Protein AF-A0A7J6T3D7-F1 (afdb_monomer_lite)

Foldseek 3Di:
DPPPPPDDDPVNVVVLVVVLVVVLVVLLVVLLDPDDDDDDDDDPPLFAADAAEEEDPVDPVLVVSRVSNVVVCVVPVVSSVVSRPPDPDDNPPDDYHYHYRYDCVVPVVVVVDQDQAQQSNCCVPQNADPQKGFAQPPDPPPDDDSRTDIDGQDLVPDVLCVVGRGPGNVVNVVSVVVVVVVVCVVVVDPQDDDDPVSVVVVVVD

Sequence (205 aa):
LHREQAMWTAFEESVFQRQVDGLFAASISLGSVKRGPGPVTATNSSGLTLPVIRYSSASPLARKVALALQKRLEQDESLFESVAGSAETPVNSGGGMLILVADRRDDPVTPLLTQWTYQAMVHELLGLENNRVMHPLAVAGEGGSSEGVEVVLSTTSDKFFRDNYLSNFGDLGMHIKEYLELYQQQTKHQAKVDNVEDMQRFLDQ

Secondary structure (DSSP, 8-state):
--SSSS---HHHHHHHHHHHHHHHHHHHHHHH----S--S-S----S-PPPEEEE-TT-HHHHHHHHHHHHHHHHTHHHHHHHH-S----TTSS---EEEE--GGG--SGGGSPP-BHHHHHHHHT--BTTEEEETT---STTS---PEEEE--TTT-HHHHHHTTSBHHHHHHHHHHHHHHHHHHHT------SHHHHHHHH--

Organism: Perkinsus olseni (NCBI:txid32597)

Radius of gyration: 24.64 Å; chains: 1; bounding box: 56×49×72 Å

pLDDT: mean 76.78, std 18.76, range [38.66, 96.75]

Structure (mmCIF, N/CA/C/O backbone):
data_AF-A0A7J6T3D7-F1
#
_entry.id   AF-A0A7J6T3D7-F1
#
loop_
_atom_site.group_PDB
_atom_site.id
_atom_site.type_symbol
_atom_site.label_atom_id
_atom_site.label_alt_id
_atom_site.label_comp_id
_atom_site.label_asym_id
_atom_site.label_entity_id
_atom_site.label_seq_id
_atom_site.pdbx_PDB_ins_code
_atom_site.Cartn_x
_atom_site.Cartn_y
_atom_site.Cartn_z
_atom_site.occupancy
_atom_site.B_iso_or_equiv
_atom_site.auth_seq_id
_atom_site.auth_comp_id
_atom_site.auth_asym_id
_atom_site.auth_atom_id
_atom_site.pdbx_PDB_model_num
ATOM 1 N N . LEU A 1 1 ? 3.512 5.864 -33.551 1.00 42.62 1 LEU A N 1
ATOM 2 C CA . LEU A 1 1 ? 4.184 5.362 -32.328 1.00 42.62 1 LEU A CA 1
ATOM 3 C C . LEU A 1 1 ? 5.361 6.231 -31.841 1.00 42.62 1 LEU A C 1
ATOM 5 O O . LEU A 1 1 ? 5.728 6.086 -30.689 1.00 42.62 1 LEU A O 1
ATOM 9 N N . HIS A 1 2 ? 5.895 7.183 -32.629 1.00 38.66 2 HIS A N 1
ATOM 10 C CA . HIS A 1 2 ? 6.951 8.126 -32.186 1.00 38.66 2 HIS A CA 1
ATOM 11 C C . HIS A 1 2 ? 6.463 9.490 -31.648 1.00 38.66 2 HIS A C 1
ATOM 13 O O . HIS A 1 2 ? 7.283 10.334 -31.309 1.00 38.66 2 HIS A O 1
ATOM 19 N N . ARG A 1 3 ? 5.148 9.743 -31.569 1.00 40.16 3 ARG A N 1
ATOM 20 C CA . ARG A 1 3 ? 4.609 11.074 -31.214 1.00 40.16 3 ARG A CA 1
ATOM 21 C C . ARG A 1 3 ? 4.243 11.278 -29.739 1.00 40.16 3 ARG A C 1
ATOM 23 O O . ARG A 1 3 ? 4.027 12.415 -29.352 1.00 40.16 3 ARG A O 1
ATOM 30 N N . GLU A 1 4 ? 4.216 10.230 -28.916 1.00 48.56 4 GLU A N 1
ATOM 31 C CA . GLU A 1 4 ? 3.856 10.347 -27.487 1.00 48.56 4 GLU A CA 1
ATOM 32 C C . GLU A 1 4 ? 5.061 10.511 -26.546 1.00 48.56 4 GLU A C 1
ATOM 34 O O . GLU A 1 4 ? 4.888 10.739 -25.356 1.00 48.56 4 GLU A O 1
ATOM 39 N N . GLN A 1 5 ? 6.296 10.427 -27.053 1.00 50.66 5 GLN A N 1
ATOM 40 C CA . GLN A 1 5 ? 7.509 10.529 -26.225 1.00 50.66 5 GLN A CA 1
ATOM 41 C C . GLN A 1 5 ? 7.937 11.971 -25.891 1.00 50.66 5 GLN A C 1
ATOM 43 O O . GLN A 1 5 ? 8.954 12.142 -25.229 1.00 50.66 5 GLN A O 1
ATOM 48 N N . ALA A 1 6 ? 7.196 13.000 -26.317 1.00 61.41 6 ALA A N 1
ATOM 49 C CA . ALA A 1 6 ? 7.720 14.368 -26.388 1.00 61.41 6 ALA A CA 1
ATOM 50 C C . ALA A 1 6 ? 6.882 15.457 -25.693 1.00 61.41 6 ALA A C 1
ATOM 52 O O . ALA A 1 6 ? 6.848 16.574 -26.194 1.00 61.41 6 ALA A O 1
ATOM 53 N N . MET A 1 7 ? 6.222 15.189 -24.561 1.00 65.38 7 MET A N 1
ATOM 54 C CA . MET A 1 7 ? 5.632 16.269 -23.744 1.00 65.38 7 MET A CA 1
ATOM 55 C C . MET A 1 7 ? 5.709 15.978 -22.243 1.00 65.38 7 MET A C 1
ATOM 57 O O . MET A 1 7 ? 4.709 16.069 -21.544 1.00 65.38 7 MET A O 1
ATOM 61 N N . TRP A 1 8 ? 6.881 15.591 -21.738 1.00 80.50 8 TRP A N 1
ATOM 62 C CA . TRP A 1 8 ? 7.151 15.775 -20.311 1.00 80.50 8 TRP A CA 1
ATOM 63 C C . TRP A 1 8 ? 7.882 17.096 -20.145 1.00 80.50 8 TRP A C 1
ATOM 65 O O . TRP A 1 8 ? 8.840 17.390 -20.859 1.00 80.50 8 TRP A O 1
ATOM 75 N N . THR A 1 9 ? 7.397 17.913 -19.226 1.00 90.19 9 THR A N 1
ATOM 76 C CA . THR A 1 9 ? 8.109 19.096 -18.760 1.00 90.19 9 THR A CA 1
ATOM 77 C C . THR A 1 9 ? 9.400 18.671 -18.057 1.00 90.19 9 THR A C 1
ATOM 79 O O . THR A 1 9 ? 9.498 17.571 -17.510 1.00 90.19 9 THR A O 1
ATOM 82 N N . ALA A 1 10 ? 10.393 19.564 -18.006 1.00 89.19 10 ALA A N 1
ATOM 83 C CA . ALA A 1 10 ? 11.631 19.306 -17.263 1.00 89.19 10 ALA A CA 1
ATOM 84 C C . ALA A 1 10 ? 11.361 18.972 -15.780 1.00 89.19 10 ALA A C 1
ATOM 86 O O . ALA A 1 10 ? 12.083 18.188 -15.165 1.00 89.19 10 ALA A O 1
ATOM 87 N N . PHE A 1 11 ? 10.291 19.539 -15.212 1.00 91.00 11 PHE A N 1
ATOM 88 C CA . PHE A 1 11 ? 9.843 19.216 -13.864 1.00 91.00 11 PHE A CA 1
ATOM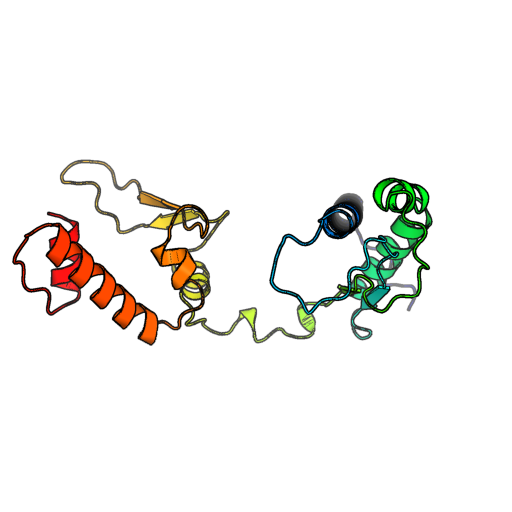 89 C C . PHE A 1 11 ? 9.387 17.756 -13.752 1.00 91.00 11 PHE A C 1
ATOM 91 O O . PHE A 1 11 ? 9.890 17.035 -12.893 1.00 91.00 11 PHE A O 1
ATOM 98 N N . GLU A 1 12 ? 8.499 17.295 -14.633 1.00 89.25 12 GLU A N 1
ATOM 99 C CA . GLU A 1 12 ? 8.013 15.907 -14.634 1.00 89.25 12 GLU A CA 1
ATOM 100 C C . GLU A 1 12 ? 9.144 14.901 -14.849 1.00 89.25 12 GLU A C 1
ATOM 102 O O . GLU A 1 12 ? 9.190 13.869 -14.182 1.00 89.25 12 GLU A O 1
ATOM 107 N N . GLU A 1 13 ? 10.101 15.220 -15.721 1.00 89.62 13 GLU A N 1
ATOM 108 C CA . GLU A 1 13 ? 11.284 14.387 -15.927 1.00 89.62 13 GLU A CA 1
ATOM 109 C C . GLU A 1 13 ? 12.160 14.317 -14.667 1.00 89.62 13 GLU A C 1
ATOM 111 O O . GLU A 1 13 ? 12.605 13.235 -14.283 1.00 89.62 13 GLU A O 1
ATOM 116 N N . SER A 1 14 ? 12.332 15.437 -13.955 1.00 91.81 14 SER A N 1
ATOM 117 C CA . SER A 1 14 ? 13.064 15.456 -12.683 1.00 91.81 14 SER A CA 1
ATOM 118 C C . SER A 1 14 ? 12.370 14.638 -11.587 1.00 91.81 14 SER A C 1
ATOM 120 O O . SER A 1 14 ? 13.033 13.934 -10.823 1.00 91.81 14 SER A O 1
ATOM 122 N N . VAL A 1 15 ? 11.035 14.691 -11.517 1.00 91.94 15 VAL A N 1
ATOM 123 C CA . VAL A 1 15 ? 10.241 13.905 -10.564 1.00 91.94 15 VAL A CA 1
ATOM 124 C C . VAL A 1 15 ? 10.349 12.423 -10.898 1.00 91.94 15 VAL A C 1
ATOM 126 O O . VAL A 1 15 ? 10.598 11.616 -10.006 1.00 91.94 15 VAL A O 1
ATOM 129 N N . PHE A 1 16 ? 10.235 12.067 -12.177 1.00 92.81 16 PHE A N 1
ATOM 130 C CA . PHE A 1 16 ? 10.407 10.696 -12.638 1.00 92.81 16 PHE A CA 1
ATOM 131 C C . PHE A 1 16 ? 11.794 10.146 -12.291 1.00 92.81 16 PHE A C 1
ATOM 133 O O . PHE A 1 16 ? 11.901 9.041 -11.763 1.00 92.81 16 PHE A O 1
ATOM 140 N N . GLN A 1 17 ? 12.858 10.918 -12.523 1.00 91.88 17 GLN A N 1
ATOM 141 C CA . GLN A 1 17 ? 14.212 10.474 -12.195 1.00 91.88 17 GLN A CA 1
ATOM 142 C C . GLN A 1 17 ? 14.379 10.243 -10.687 1.00 91.88 17 GLN A C 1
ATOM 144 O O . GLN A 1 17 ? 14.887 9.201 -10.281 1.00 91.88 17 GLN A O 1
ATOM 149 N N . ARG A 1 18 ? 13.852 11.148 -9.849 1.00 93.94 18 ARG A N 1
ATOM 150 C CA . ARG A 1 18 ? 13.837 10.969 -8.386 1.00 93.94 18 ARG A CA 1
ATOM 151 C C . ARG A 1 18 ? 13.067 9.724 -7.953 1.00 93.94 18 ARG A C 1
ATOM 153 O O . ARG A 1 18 ? 13.480 9.059 -7.008 1.00 93.94 18 ARG A O 1
ATOM 160 N N . GLN A 1 19 ? 11.965 9.395 -8.629 1.00 93.44 19 GLN A N 1
ATOM 161 C CA . GLN A 1 19 ? 11.226 8.157 -8.371 1.00 93.44 19 GLN A CA 1
ATOM 162 C C . GLN A 1 19 ? 12.073 6.926 -8.705 1.00 93.44 19 GLN A C 1
ATOM 164 O O . GLN A 1 19 ? 12.129 5.999 -7.901 1.00 93.44 19 GLN A O 1
ATOM 169 N N . VAL A 1 20 ? 12.768 6.921 -9.848 1.00 93.81 20 VAL A N 1
ATOM 170 C CA . VAL A 1 20 ? 13.667 5.821 -10.238 1.00 93.81 20 VAL A CA 1
ATOM 171 C C . VAL A 1 20 ? 14.816 5.664 -9.239 1.00 93.81 20 VAL A C 1
ATOM 173 O O . VAL A 1 20 ? 15.092 4.544 -8.812 1.00 93.81 20 VAL A O 1
ATOM 176 N N . ASP A 1 21 ? 15.438 6.762 -8.806 1.00 92.00 21 ASP A N 1
ATOM 177 C CA . ASP A 1 21 ? 16.515 6.727 -7.809 1.00 92.00 21 ASP A CA 1
ATOM 178 C C . ASP A 1 21 ? 16.010 6.260 -6.432 1.00 92.00 21 ASP A C 1
ATOM 180 O O . ASP A 1 21 ? 16.685 5.493 -5.745 1.00 92.00 21 ASP A O 1
ATOM 184 N N . GLY A 1 22 ? 14.793 6.654 -6.045 1.00 92.12 22 GLY A N 1
ATOM 185 C CA . GLY A 1 22 ? 14.135 6.160 -4.835 1.00 92.12 22 GLY A CA 1
ATOM 186 C C . GLY A 1 22 ? 13.850 4.656 -4.889 1.00 92.12 22 GLY A C 1
ATOM 187 O O . GLY A 1 22 ? 14.124 3.944 -3.923 1.00 92.12 22 GLY A O 1
ATOM 188 N N . LEU A 1 23 ? 13.361 4.151 -6.029 1.00 91.31 23 LEU A N 1
ATOM 189 C CA . LEU A 1 23 ? 13.153 2.715 -6.257 1.00 91.31 23 LEU A CA 1
ATOM 190 C C . LEU A 1 23 ? 14.475 1.939 -6.212 1.00 91.31 23 LEU A C 1
ATOM 192 O O . LEU A 1 23 ? 14.542 0.873 -5.600 1.00 91.31 23 LEU A O 1
ATOM 196 N N . PHE A 1 24 ? 15.533 2.490 -6.807 1.00 89.44 24 PHE A N 1
ATOM 197 C CA . PHE A 1 24 ? 16.880 1.930 -6.743 1.00 89.44 24 PHE A CA 1
ATOM 198 C C . PHE A 1 24 ? 17.383 1.843 -5.293 1.00 89.44 24 PHE A C 1
ATOM 200 O O . PHE A 1 24 ? 17.752 0.763 -4.831 1.00 89.44 24 PHE A O 1
ATOM 207 N N . ALA A 1 25 ? 17.308 2.933 -4.527 1.00 87.94 25 ALA A N 1
ATOM 208 C CA . ALA A 1 25 ? 17.725 2.944 -3.126 1.00 87.94 25 ALA A CA 1
ATOM 209 C C . ALA A 1 25 ? 16.923 1.950 -2.265 1.00 87.94 25 ALA A C 1
ATOM 211 O O . ALA A 1 25 ? 17.499 1.216 -1.458 1.00 87.94 25 ALA A O 1
ATOM 212 N N . ALA A 1 26 ? 15.605 1.873 -2.475 1.00 86.81 26 ALA A N 1
ATOM 213 C CA . ALA A 1 26 ? 14.745 0.907 -1.797 1.00 86.81 26 ALA A CA 1
ATOM 214 C C . ALA A 1 26 ? 15.134 -0.540 -2.134 1.00 86.81 26 ALA A C 1
ATOM 216 O O . ALA A 1 26 ? 15.171 -1.384 -1.241 1.00 86.81 26 ALA A O 1
ATOM 217 N N . SER A 1 27 ? 15.474 -0.823 -3.395 1.00 82.31 27 SER A N 1
ATOM 218 C CA . SER A 1 27 ? 15.901 -2.159 -3.818 1.00 82.31 27 SER A CA 1
ATOM 219 C C . SER A 1 27 ? 17.216 -2.593 -3.159 1.00 82.31 27 SER A C 1
ATOM 221 O O . SER A 1 27 ? 17.311 -3.725 -2.691 1.00 82.31 27 SER A O 1
ATOM 223 N N . ILE A 1 28 ? 18.184 -1.684 -3.001 1.00 79.81 28 ILE A N 1
ATOM 224 C CA . ILE A 1 28 ? 19.408 -1.961 -2.235 1.00 79.81 28 ILE A CA 1
ATOM 225 C C . ILE A 1 28 ? 19.061 -2.224 -0.769 1.00 79.81 28 ILE A C 1
ATOM 227 O O . ILE A 1 28 ? 19.462 -3.242 -0.215 1.00 79.81 28 ILE A O 1
ATOM 231 N N . SER A 1 29 ? 18.280 -1.337 -0.142 1.00 79.50 29 SER A N 1
ATOM 232 C CA . SER A 1 29 ? 17.941 -1.447 1.280 1.00 79.50 29 SER A CA 1
ATOM 233 C C . SER A 1 29 ? 17.202 -2.744 1.611 1.00 79.50 29 SER A C 1
ATOM 235 O O . SER A 1 29 ? 17.563 -3.399 2.585 1.00 79.50 29 SER A O 1
ATOM 237 N N . LEU A 1 30 ? 16.219 -3.137 0.793 1.00 75.12 30 LEU A N 1
ATOM 238 C CA . LEU A 1 30 ? 15.478 -4.392 0.944 1.00 75.12 30 LEU A CA 1
ATOM 239 C C . LEU A 1 30 ? 16.367 -5.614 0.715 1.00 75.12 30 LEU A C 1
ATOM 241 O O . LEU A 1 30 ? 16.234 -6.600 1.439 1.00 75.12 30 LEU A O 1
ATOM 245 N N . GLY A 1 31 ? 17.290 -5.536 -0.247 1.00 64.50 31 GLY A N 1
ATOM 246 C CA . GLY A 1 31 ? 18.304 -6.563 -0.455 1.00 64.50 31 GLY A CA 1
ATOM 247 C C . GLY A 1 31 ? 19.205 -6.749 0.771 1.00 64.50 31 GLY A C 1
ATOM 248 O O . GLY A 1 31 ? 19.506 -7.883 1.132 1.00 64.50 31 GLY A O 1
ATOM 249 N N . SER A 1 32 ? 19.569 -5.663 1.462 1.00 58.59 32 SER A N 1
ATOM 250 C CA . SER A 1 32 ? 20.411 -5.681 2.670 1.00 58.59 32 SER A CA 1
ATOM 251 C C . SER A 1 32 ? 19.736 -6.238 3.923 1.00 58.59 32 SER A C 1
ATOM 253 O O . SER A 1 32 ? 20.426 -6.509 4.913 1.00 58.59 32 SER A O 1
ATOM 255 N N . VAL A 1 33 ? 18.401 -6.352 3.956 1.00 53.75 33 VAL A N 1
ATOM 256 C CA . VAL A 1 33 ? 17.694 -6.796 5.165 1.00 53.75 33 VAL A CA 1
ATOM 257 C C . VAL A 1 33 ? 18.002 -8.271 5.411 1.00 53.75 33 VAL A C 1
ATOM 259 O O . VAL A 1 33 ? 17.410 -9.167 4.808 1.00 53.75 33 VAL A O 1
ATOM 262 N N . LYS A 1 34 ? 18.899 -8.537 6.370 1.00 50.22 34 LYS A N 1
ATOM 263 C CA . LYS A 1 34 ? 19.040 -9.858 6.990 1.00 50.22 34 LYS A CA 1
ATOM 264 C C . LYS A 1 34 ? 17.669 -10.261 7.529 1.00 50.22 34 LYS A C 1
ATOM 266 O O . LYS A 1 34 ? 17.194 -9.666 8.496 1.00 50.22 34 LYS A O 1
ATOM 271 N N . ARG A 1 35 ? 17.020 -11.247 6.898 1.00 51.16 35 ARG A N 1
ATOM 272 C CA . ARG A 1 35 ? 15.771 -11.826 7.414 1.00 51.16 35 ARG A CA 1
ATOM 273 C C . ARG A 1 35 ? 16.008 -12.226 8.874 1.00 51.16 35 ARG A C 1
ATOM 275 O O . ARG A 1 35 ? 16.934 -12.981 9.161 1.00 51.16 35 ARG A O 1
ATOM 282 N N . GLY A 1 36 ? 15.225 -11.644 9.785 1.00 42.09 36 GLY A N 1
ATOM 283 C CA . GLY A 1 36 ? 15.333 -11.879 11.226 1.00 42.09 36 GLY A CA 1
ATOM 284 C C . GLY A 1 36 ? 15.100 -13.349 11.609 1.00 42.09 36 GLY A C 1
ATOM 285 O O . GLY A 1 36 ? 14.691 -14.150 10.765 1.00 42.09 36 GLY A O 1
ATOM 286 N N . PRO A 1 37 ? 15.345 -13.723 12.877 1.00 40.62 37 PRO A N 1
ATOM 287 C CA . PRO A 1 37 ? 15.277 -15.104 13.344 1.00 40.62 37 PRO A CA 1
ATOM 288 C C . PRO A 1 37 ? 13.811 -15.552 13.480 1.00 40.62 37 PRO A C 1
ATOM 290 O O . PRO A 1 37 ? 13.244 -15.556 14.567 1.00 40.62 37 PRO A O 1
ATOM 293 N N . GLY A 1 38 ? 13.171 -15.882 12.359 1.00 46.19 38 GLY A N 1
ATOM 294 C CA . GLY A 1 38 ? 11.873 -16.557 12.302 1.00 46.19 38 GLY A CA 1
ATOM 295 C C . GLY A 1 38 ? 12.036 -18.074 12.112 1.00 46.19 38 GLY A C 1
ATOM 296 O O . GLY A 1 38 ? 13.081 -18.521 11.631 1.00 46.19 38 GLY A O 1
ATOM 297 N N . PRO A 1 39 ? 11.033 -18.891 12.480 1.00 39.56 39 PRO A N 1
ATOM 298 C CA . PRO A 1 39 ? 11.138 -20.345 12.438 1.00 39.56 39 PRO A CA 1
ATOM 299 C C . PRO A 1 39 ? 11.236 -20.872 10.995 1.00 39.56 39 PRO A C 1
ATOM 301 O O . PRO A 1 39 ? 10.281 -20.863 10.230 1.00 39.56 39 PRO A O 1
ATOM 304 N N . VAL A 1 40 ? 12.449 -21.307 10.649 1.00 49.06 40 VAL A N 1
ATOM 305 C CA . VAL A 1 40 ? 12.852 -22.432 9.783 1.00 49.06 40 VAL A CA 1
ATOM 306 C C . VAL A 1 40 ? 11.807 -22.936 8.767 1.00 49.06 40 VAL A C 1
ATOM 308 O O . VAL A 1 40 ? 11.192 -23.980 8.958 1.00 49.06 40 VAL A O 1
ATOM 311 N N . THR A 1 41 ? 11.647 -22.244 7.634 1.00 40.75 41 THR A N 1
ATOM 312 C CA . THR A 1 41 ? 11.314 -22.883 6.330 1.00 40.75 41 THR A CA 1
ATOM 313 C C . THR A 1 41 ? 11.636 -22.020 5.101 1.00 40.75 41 THR A C 1
ATOM 315 O O . THR A 1 41 ? 11.141 -22.280 4.009 1.00 40.75 41 THR A O 1
ATOM 318 N N . ALA A 1 42 ? 12.506 -21.014 5.227 1.00 43.94 42 ALA A N 1
ATOM 319 C CA . ALA A 1 42 ? 13.003 -20.256 4.083 1.00 43.94 42 ALA A CA 1
ATOM 320 C C . ALA A 1 42 ? 14.514 -20.454 3.967 1.00 43.94 42 ALA A C 1
ATOM 322 O O . ALA A 1 42 ? 15.265 -20.132 4.880 1.00 43.94 42 ALA A O 1
ATOM 323 N N . THR A 1 43 ? 14.927 -21.025 2.842 1.00 43.19 43 THR A N 1
ATOM 324 C CA . THR A 1 43 ? 16.310 -21.197 2.398 1.00 43.19 43 THR A CA 1
ATOM 325 C C . THR A 1 43 ? 17.162 -19.963 2.693 1.00 43.19 43 THR A C 1
ATOM 327 O O . THR A 1 43 ? 16.852 -18.859 2.244 1.00 43.19 43 THR A O 1
ATOM 330 N N . ASN A 1 44 ? 18.250 -20.169 3.432 1.00 44.94 44 ASN A N 1
ATOM 331 C CA . ASN A 1 44 ? 19.265 -19.165 3.727 1.00 44.94 44 ASN A CA 1
ATOM 332 C C . ASN A 1 44 ? 20.059 -18.842 2.449 1.00 44.94 44 ASN A C 1
ATOM 334 O O . ASN A 1 44 ? 21.143 -19.377 2.242 1.00 44.94 44 ASN A O 1
ATOM 338 N N . SER A 1 45 ? 19.523 -17.997 1.569 1.00 47.22 45 SER A N 1
ATOM 339 C CA . SER A 1 45 ? 20.294 -17.368 0.494 1.00 47.22 45 SER A CA 1
ATOM 340 C C . SER A 1 45 ? 20.650 -15.950 0.932 1.00 47.22 45 SER A C 1
ATOM 342 O O . SER A 1 45 ? 19.890 -15.007 0.735 1.00 47.22 45 SER A O 1
ATOM 344 N N . SER A 1 46 ? 21.800 -15.819 1.582 1.00 46.81 46 SER A N 1
ATOM 345 C CA . SER A 1 46 ? 22.393 -14.560 2.044 1.00 46.81 46 SER A CA 1
ATOM 346 C C . SER A 1 46 ? 23.129 -13.784 0.941 1.00 46.81 46 SER A C 1
ATOM 348 O O . SER A 1 46 ? 23.976 -12.960 1.258 1.00 46.81 46 SER A O 1
ATOM 350 N N . GLY A 1 47 ? 22.846 -14.055 -0.336 1.00 50.84 47 GLY A N 1
ATOM 351 C CA . GLY A 1 47 ? 23.414 -13.313 -1.462 1.00 50.84 47 GLY A CA 1
ATOM 352 C C . GLY A 1 47 ? 22.386 -12.340 -2.025 1.00 50.84 47 GLY A C 1
ATOM 353 O O . GLY A 1 47 ? 21.297 -12.769 -2.420 1.00 50.84 47 GLY A O 1
ATOM 354 N N . LEU A 1 48 ? 22.716 -11.045 -2.081 1.00 56.84 48 LEU A N 1
ATOM 355 C CA . LEU A 1 48 ? 21.935 -10.111 -2.891 1.00 56.84 48 LEU A CA 1
ATOM 356 C C . LEU A 1 48 ? 22.066 -10.542 -4.355 1.00 56.84 48 LEU A C 1
ATOM 358 O O . LEU A 1 48 ? 23.148 -10.520 -4.933 1.00 56.84 48 LEU A O 1
ATOM 362 N N . THR A 1 49 ? 20.951 -10.948 -4.949 1.00 63.38 49 THR A N 1
ATOM 363 C CA . THR A 1 49 ? 20.836 -11.129 -6.397 1.00 63.38 49 THR A CA 1
ATOM 364 C C . THR A 1 49 ? 20.197 -9.877 -6.976 1.00 63.38 49 THR A C 1
ATOM 366 O O . THR A 1 49 ? 19.320 -9.280 -6.341 1.00 63.38 49 THR A O 1
ATOM 369 N N . LEU A 1 50 ? 20.639 -9.463 -8.167 1.00 72.56 50 LEU A N 1
ATOM 370 C CA . LEU A 1 50 ? 19.987 -8.371 -8.885 1.00 72.56 50 LEU A CA 1
ATOM 371 C C . LEU A 1 50 ? 18.489 -8.679 -9.013 1.00 72.56 50 LEU A C 1
ATOM 373 O O . LEU A 1 50 ? 18.128 -9.807 -9.372 1.00 72.56 50 LEU A O 1
ATOM 377 N N . PRO A 1 51 ? 17.605 -7.715 -8.706 1.00 82.69 51 PRO A N 1
ATOM 378 C CA . PRO A 1 51 ? 16.184 -7.974 -8.762 1.00 82.69 51 PRO A CA 1
ATOM 379 C C . PRO A 1 51 ? 15.741 -8.278 -10.186 1.00 82.69 51 PRO A C 1
ATOM 381 O O . PRO A 1 51 ? 16.075 -7.569 -11.135 1.00 82.69 51 PRO A O 1
ATOM 384 N N . VAL A 1 52 ? 14.891 -9.287 -10.322 1.00 86.38 52 VAL A N 1
ATOM 385 C CA . VAL A 1 52 ? 14.152 -9.509 -11.560 1.00 86.38 52 VAL A CA 1
ATOM 386 C C . VAL A 1 52 ? 13.071 -8.437 -11.643 1.00 86.38 52 VAL A C 1
ATOM 388 O O . VAL A 1 52 ? 12.235 -8.332 -10.748 1.00 86.38 52 VAL A O 1
ATOM 391 N N . ILE A 1 53 ? 13.057 -7.646 -12.715 1.00 91.50 53 ILE A N 1
ATOM 392 C CA . ILE A 1 53 ? 12.018 -6.635 -12.943 1.00 91.50 53 ILE A CA 1
ATOM 393 C C . ILE A 1 53 ? 10.973 -7.197 -13.909 1.00 91.50 53 ILE A C 1
ATOM 395 O O . ILE A 1 53 ? 11.292 -7.649 -15.008 1.00 91.50 53 ILE A O 1
ATOM 399 N N . ARG A 1 54 ? 9.701 -7.142 -13.512 1.00 93.38 54 ARG A N 1
ATOM 400 C CA . ARG A 1 54 ? 8.541 -7.426 -14.366 1.00 93.38 54 ARG A CA 1
ATOM 401 C C . ARG A 1 54 ? 7.612 -6.221 -14.386 1.00 93.38 54 ARG A C 1
ATOM 403 O O . ARG A 1 54 ? 7.551 -5.462 -13.425 1.00 93.38 54 ARG A O 1
ATOM 410 N N . TYR A 1 55 ? 6.877 -6.041 -15.476 1.00 95.06 55 TYR A N 1
ATOM 411 C CA . TYR A 1 55 ? 5.952 -4.919 -15.626 1.00 95.06 55 TYR A CA 1
ATOM 412 C C . TYR A 1 55 ? 4.681 -5.325 -16.372 1.00 95.06 55 TYR A C 1
ATOM 414 O O . TYR A 1 55 ? 4.691 -6.281 -17.152 1.00 95.06 55 TYR A O 1
ATOM 422 N N . SER A 1 56 ? 3.591 -4.587 -16.145 1.00 94.06 56 SER A N 1
ATOM 423 C CA . SER A 1 56 ? 2.354 -4.741 -16.921 1.00 94.06 56 SER A CA 1
ATOM 424 C C . SER A 1 56 ? 2.605 -4.370 -18.384 1.00 94.06 56 SER A C 1
ATOM 426 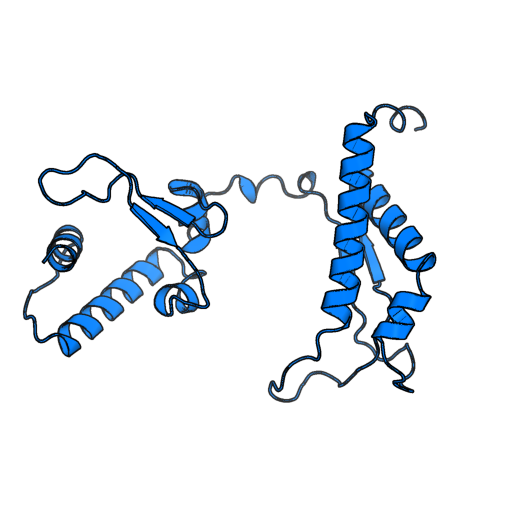O O . SER A 1 56 ? 2.898 -3.217 -18.705 1.00 94.06 56 SER A O 1
ATOM 428 N N . SER A 1 57 ? 2.506 -5.354 -19.284 1.00 89.50 57 SER A N 1
ATOM 429 C CA . SER A 1 57 ? 2.773 -5.161 -20.720 1.00 89.50 57 SER A CA 1
ATOM 430 C C . SER A 1 57 ? 1.793 -4.197 -21.398 1.00 89.50 57 SER A C 1
ATOM 432 O O . SER A 1 57 ? 2.149 -3.571 -22.397 1.00 89.50 57 SER A O 1
ATOM 434 N N . ALA A 1 58 ? 0.592 -4.041 -20.831 1.00 90.50 58 ALA A N 1
ATOM 435 C CA . ALA A 1 58 ? -0.436 -3.130 -21.318 1.00 90.50 58 ALA A CA 1
ATOM 436 C C . ALA A 1 58 ? -0.073 -1.651 -21.088 1.00 90.50 58 ALA A C 1
ATOM 438 O O . ALA A 1 58 ? -0.515 -0.787 -21.846 1.00 90.50 58 ALA A O 1
ATOM 439 N N . SER A 1 59 ? 0.762 -1.346 -20.085 1.00 92.81 59 SER A N 1
ATOM 440 C CA . SER A 1 59 ? 1.107 0.031 -19.731 1.00 92.81 59 SER A CA 1
ATOM 441 C C . SER A 1 59 ? 2.467 0.466 -20.301 1.00 92.81 59 SER A C 1
ATOM 443 O O . SER A 1 59 ? 3.521 -0.023 -19.873 1.00 92.81 59 SER A O 1
ATOM 445 N N . PRO A 1 60 ? 2.503 1.463 -21.212 1.00 91.12 60 PRO A N 1
ATOM 446 C CA . PRO A 1 60 ? 3.764 2.021 -21.697 1.00 91.12 60 PRO A CA 1
ATOM 447 C C . PRO A 1 60 ? 4.530 2.773 -20.599 1.00 91.12 60 PRO A C 1
ATOM 449 O O . PRO A 1 60 ? 5.759 2.848 -20.660 1.00 91.12 60 PRO A O 1
ATOM 452 N N . LEU A 1 61 ? 3.824 3.301 -19.591 1.00 90.06 61 LEU A N 1
ATOM 453 C CA . LEU A 1 61 ? 4.427 3.988 -18.451 1.00 90.06 61 LEU A CA 1
ATOM 454 C C . LEU A 1 61 ? 5.151 2.991 -17.541 1.00 90.06 61 LEU A C 1
ATOM 456 O O . LEU A 1 61 ? 6.316 3.213 -17.214 1.00 90.06 61 LEU A O 1
ATOM 460 N N . ALA A 1 62 ? 4.504 1.866 -17.217 1.00 92.88 62 ALA A N 1
ATOM 461 C CA . ALA A 1 62 ? 5.119 0.795 -16.435 1.00 92.88 62 ALA A CA 1
ATOM 462 C C . ALA A 1 62 ? 6.385 0.262 -17.121 1.00 92.88 62 ALA A C 1
ATOM 464 O O . ALA A 1 62 ? 7.424 0.108 -16.480 1.00 92.88 62 ALA A O 1
ATOM 465 N N . ARG A 1 63 ? 6.337 0.081 -18.450 1.00 93.81 63 ARG A N 1
ATOM 466 C CA . ARG A 1 63 ? 7.517 -0.283 -19.247 1.00 93.81 63 ARG A CA 1
ATOM 467 C C . ARG A 1 63 ? 8.631 0.762 -19.153 1.00 93.81 63 ARG A C 1
ATOM 469 O O . ARG A 1 63 ? 9.790 0.393 -18.998 1.00 93.81 63 ARG A O 1
ATOM 476 N N . LYS A 1 64 ? 8.308 2.058 -19.255 1.00 92.81 64 LYS A N 1
ATOM 477 C CA . LYS A 1 64 ? 9.304 3.142 -19.167 1.00 92.81 64 LYS A CA 1
ATOM 478 C C . LYS A 1 64 ? 9.999 3.156 -17.800 1.00 92.81 64 LYS A C 1
ATOM 480 O O . LYS A 1 64 ? 11.221 3.252 -17.765 1.00 92.81 64 LYS A O 1
ATOM 485 N N . VAL A 1 65 ? 9.244 3.013 -16.706 1.00 94.12 65 VAL A N 1
ATOM 486 C CA . VAL A 1 65 ? 9.790 2.907 -15.338 1.00 94.12 65 VAL A CA 1
ATOM 487 C C . VAL A 1 65 ? 10.687 1.678 -15.207 1.00 94.12 65 VAL A C 1
ATOM 489 O O . VAL A 1 65 ? 11.819 1.799 -14.750 1.00 94.12 65 VAL A O 1
ATOM 492 N N . ALA A 1 66 ? 10.215 0.509 -15.650 1.00 94.38 66 ALA A N 1
ATOM 493 C CA . ALA A 1 66 ? 10.965 -0.740 -15.553 1.00 94.38 66 ALA A CA 1
ATOM 494 C C . ALA A 1 66 ? 12.300 -0.685 -16.308 1.00 94.38 66 ALA A C 1
ATOM 496 O O . ALA A 1 66 ? 13.325 -1.072 -15.757 1.00 94.38 66 ALA A O 1
ATOM 497 N N . LEU A 1 67 ? 12.308 -0.153 -17.536 1.00 94.25 67 LEU A N 1
ATOM 498 C CA . LEU A 1 67 ? 13.533 0.000 -18.327 1.00 94.25 67 LEU A CA 1
ATOM 499 C C . LEU A 1 67 ? 14.489 1.039 -17.729 1.00 94.25 67 LEU A C 1
ATOM 501 O O . LEU A 1 67 ? 15.701 0.835 -17.748 1.00 94.25 67 LEU A O 1
ATOM 505 N N . ALA A 1 68 ? 13.965 2.147 -17.194 1.00 94.00 68 ALA A N 1
ATOM 506 C CA . ALA A 1 68 ? 14.785 3.154 -16.525 1.00 94.00 68 ALA A CA 1
ATOM 507 C C . ALA A 1 68 ? 15.440 2.588 -15.257 1.00 94.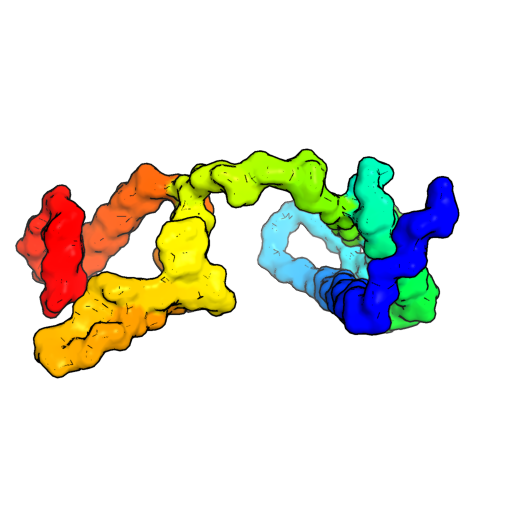00 68 ALA A C 1
ATOM 509 O O . ALA A 1 68 ? 16.635 2.783 -15.051 1.00 94.00 68 ALA A O 1
ATOM 510 N N . LEU A 1 69 ? 14.680 1.836 -14.456 1.00 93.44 69 LEU A N 1
ATOM 511 C CA . LEU A 1 69 ? 15.189 1.153 -13.271 1.00 93.44 69 LEU A CA 1
ATOM 512 C C . LEU A 1 69 ? 16.214 0.075 -13.638 1.00 93.44 69 LEU A C 1
ATOM 514 O O . LEU A 1 69 ? 17.272 0.023 -13.025 1.00 93.44 69 LEU A O 1
ATOM 518 N N . GLN A 1 70 ? 15.946 -0.739 -14.662 1.00 91.88 70 GLN A N 1
ATOM 519 C CA . GLN A 1 70 ? 16.893 -1.744 -15.146 1.00 91.88 70 GLN A CA 1
ATOM 520 C C . GLN A 1 70 ? 18.219 -1.102 -15.566 1.00 91.88 70 GLN A C 1
ATOM 522 O O . GLN A 1 70 ? 19.274 -1.503 -15.086 1.00 91.88 70 GLN A O 1
ATOM 527 N N . LYS A 1 71 ? 18.168 -0.049 -16.389 1.00 92.69 71 LYS A N 1
ATOM 528 C CA . LYS A 1 71 ? 19.365 0.693 -16.798 1.00 92.69 71 LYS A CA 1
ATOM 529 C C . LYS A 1 71 ? 20.111 1.268 -15.590 1.00 92.69 71 LYS A C 1
ATOM 531 O O . LYS A 1 71 ? 21.335 1.239 -15.555 1.00 92.69 71 LYS A O 1
ATOM 536 N N . ARG A 1 72 ? 19.377 1.789 -14.603 1.00 90.88 72 ARG A N 1
ATOM 537 C CA . ARG A 1 72 ? 19.945 2.343 -13.368 1.00 90.88 72 ARG A CA 1
ATOM 538 C C . ARG A 1 72 ? 20.652 1.274 -12.528 1.00 90.88 72 ARG A C 1
ATOM 540 O O . ARG A 1 72 ? 21.680 1.589 -11.935 1.00 90.88 72 ARG A O 1
ATOM 547 N N . LEU A 1 73 ? 20.119 0.051 -12.485 1.00 86.25 73 LEU A N 1
ATOM 548 C CA . LEU A 1 73 ? 20.731 -1.100 -11.813 1.00 86.25 73 LEU A CA 1
ATOM 549 C C . LEU A 1 73 ? 21.996 -1.576 -12.532 1.00 86.25 73 LEU A C 1
ATOM 551 O O . LEU A 1 73 ? 23.007 -1.791 -11.879 1.00 86.25 73 LEU A O 1
ATOM 555 N N . GLU A 1 74 ? 21.952 -1.691 -13.861 1.00 86.19 74 GLU A N 1
ATOM 556 C CA . GLU A 1 74 ? 23.097 -2.107 -14.688 1.00 86.19 74 GLU A CA 1
ATOM 557 C C . GLU A 1 74 ? 24.264 -1.106 -14.614 1.00 86.19 74 GLU A C 1
ATOM 559 O O . GLU A 1 74 ? 25.425 -1.495 -14.678 1.00 86.19 74 GLU A O 1
ATOM 564 N N . GLN A 1 75 ? 23.973 0.191 -14.463 1.00 87.75 75 GLN A N 1
ATOM 565 C CA . GLN A 1 75 ? 25.002 1.230 -14.329 1.00 87.75 75 GLN A CA 1
ATOM 566 C C . GLN A 1 75 ? 25.785 1.147 -13.012 1.00 87.75 75 GLN A C 1
ATOM 568 O O . GLN A 1 75 ? 26.989 1.391 -13.017 1.00 87.75 75 GLN A O 1
ATOM 573 N N . ASP A 1 76 ? 25.116 0.787 -11.915 1.00 84.00 76 ASP A N 1
ATOM 574 C CA . ASP A 1 76 ? 25.689 0.764 -10.563 1.00 84.00 76 ASP A CA 1
ATOM 575 C C . ASP A 1 76 ? 25.666 -0.655 -9.960 1.00 84.00 76 ASP A C 1
ATOM 577 O O . ASP A 1 76 ? 25.409 -0.846 -8.768 1.00 84.00 76 ASP A O 1
ATOM 581 N N . GLU A 1 77 ? 25.944 -1.671 -10.780 1.00 73.50 77 GLU A N 1
ATOM 582 C CA . GLU A 1 77 ? 25.982 -3.079 -10.354 1.00 73.50 77 GLU A CA 1
ATOM 583 C C . GLU A 1 77 ? 26.970 -3.304 -9.192 1.00 73.50 77 GLU A C 1
ATOM 585 O O . GLU A 1 77 ? 26.688 -4.048 -8.251 1.00 73.50 77 GLU A O 1
ATOM 590 N N . SER A 1 78 ? 28.086 -2.571 -9.186 1.00 72.75 78 SER A N 1
ATOM 591 C CA . SER A 1 78 ? 29.106 -2.639 -8.133 1.00 72.75 78 SER A CA 1
ATOM 592 C C . SER A 1 78 ? 28.586 -2.233 -6.748 1.00 72.75 78 SER A C 1
ATOM 594 O O . SER A 1 78 ? 29.064 -2.749 -5.736 1.00 72.75 78 SER A O 1
ATOM 596 N N . LEU A 1 79 ? 27.579 -1.351 -6.670 1.00 72.38 79 LEU A N 1
ATOM 597 C CA . LEU A 1 79 ? 26.948 -0.997 -5.397 1.00 72.38 79 LEU A CA 1
ATOM 598 C C . LEU A 1 79 ? 26.145 -2.176 -4.841 1.00 72.38 79 LEU A C 1
ATOM 600 O O . LEU A 1 79 ? 26.196 -2.421 -3.637 1.00 72.38 79 LEU A O 1
ATOM 604 N N . PHE A 1 80 ? 25.474 -2.947 -5.701 1.00 68.00 80 PHE A N 1
ATOM 605 C CA . PHE A 1 80 ? 24.776 -4.166 -5.285 1.00 68.00 80 PHE A CA 1
ATOM 606 C C . PHE A 1 80 ? 25.740 -5.232 -4.783 1.00 68.00 80 PHE A C 1
ATOM 608 O O . PHE A 1 80 ? 25.485 -5.822 -3.737 1.00 68.00 80 PHE A O 1
ATOM 615 N N . GLU A 1 81 ? 26.861 -5.436 -5.471 1.00 64.75 81 GLU A N 1
ATOM 616 C CA . GLU A 1 81 ? 27.891 -6.392 -5.055 1.00 64.75 81 GLU A CA 1
ATOM 617 C C . GLU A 1 81 ? 28.540 -5.989 -3.720 1.00 64.75 81 GLU A C 1
ATOM 619 O O . GLU A 1 81 ? 28.713 -6.819 -2.828 1.00 64.75 81 GLU A O 1
ATOM 624 N N . SER A 1 82 ? 28.815 -4.694 -3.524 1.00 62.53 82 SER A N 1
ATOM 625 C CA . SER A 1 82 ? 29.375 -4.181 -2.264 1.00 62.53 82 SER A CA 1
ATOM 626 C C . SER A 1 82 ? 28.454 -4.408 -1.059 1.00 62.53 82 SER A C 1
ATOM 628 O O . SER A 1 82 ? 28.917 -4.644 0.058 1.00 62.53 82 SER A O 1
ATOM 630 N N . VAL A 1 83 ? 27.141 -4.371 -1.296 1.00 61.38 83 VAL A N 1
ATOM 631 C CA . VAL A 1 83 ? 26.102 -4.564 -0.283 1.00 61.38 83 VAL A CA 1
ATOM 632 C C . VAL A 1 83 ? 25.779 -6.049 -0.088 1.00 61.38 83 VAL A C 1
ATOM 634 O O . VAL A 1 83 ? 25.446 -6.451 1.028 1.00 61.38 83 VAL A O 1
ATOM 637 N N . ALA A 1 84 ? 25.939 -6.872 -1.134 1.00 57.03 84 ALA A N 1
ATOM 638 C CA . ALA A 1 84 ? 25.805 -8.334 -1.108 1.00 57.03 84 ALA A CA 1
ATOM 639 C C . ALA A 1 84 ? 26.690 -9.003 -0.060 1.00 57.03 84 ALA A C 1
ATOM 641 O O . ALA A 1 84 ? 26.360 -10.088 0.420 1.00 57.03 84 ALA A O 1
ATOM 642 N N . GLY A 1 85 ? 27.790 -8.347 0.314 1.00 49.84 85 GLY A N 1
ATOM 643 C CA . GLY A 1 85 ? 28.834 -8.960 1.107 1.00 49.84 85 GLY A CA 1
ATOM 644 C C . GLY A 1 85 ? 29.510 -10.081 0.320 1.00 49.84 85 GLY A C 1
ATOM 645 O O . GLY A 1 85 ? 28.953 -10.688 -0.589 1.00 49.84 85 GLY A O 1
ATOM 646 N N . SER A 1 86 ? 30.748 -10.367 0.686 1.00 46.41 86 SER A N 1
ATOM 647 C CA . SER A 1 86 ? 31.546 -11.492 0.205 1.00 46.41 86 SER A CA 1
ATOM 648 C C . SER A 1 86 ? 30.932 -12.844 0.617 1.00 46.41 86 SER A C 1
ATOM 650 O O . SER A 1 86 ? 31.501 -13.573 1.428 1.00 46.41 86 SER A O 1
ATOM 652 N N . ALA A 1 87 ? 29.728 -13.157 0.148 1.00 47.31 87 ALA A N 1
ATOM 653 C CA . ALA A 1 87 ? 29.096 -14.450 0.319 1.00 47.31 87 ALA A CA 1
ATOM 654 C C . ALA A 1 87 ? 29.338 -15.243 -0.965 1.00 47.31 87 ALA A C 1
ATOM 656 O O . ALA A 1 87 ? 28.734 -14.972 -1.999 1.00 47.31 87 ALA A O 1
ATOM 657 N N . GLU A 1 88 ? 30.227 -16.234 -0.884 1.00 44.75 88 GLU A N 1
ATOM 658 C CA . GLU A 1 88 ? 30.594 -17.191 -1.942 1.00 44.75 88 GLU A CA 1
ATOM 659 C C . GLU A 1 88 ? 29.436 -18.137 -2.337 1.00 44.75 88 GLU A C 1
ATOM 661 O O . GLU A 1 88 ? 29.633 -19.310 -2.652 1.00 44.75 88 GLU A O 1
ATOM 666 N N . THR A 1 89 ? 28.191 -17.667 -2.287 1.00 47.06 89 THR A N 1
ATOM 667 C CA . THR A 1 89 ? 27.013 -18.445 -2.661 1.00 47.06 89 THR A CA 1
ATOM 668 C C . THR A 1 89 ? 26.592 -18.114 -4.090 1.00 47.06 89 THR A C 1
ATOM 670 O O . THR A 1 89 ? 26.380 -16.943 -4.405 1.00 47.06 89 THR A O 1
ATOM 673 N N . PRO A 1 90 ? 26.435 -19.122 -4.965 1.00 42.31 90 PRO A N 1
ATOM 674 C CA . PRO A 1 90 ? 26.144 -18.903 -6.372 1.00 42.31 90 PRO A CA 1
ATOM 675 C C . PRO A 1 90 ? 24.787 -18.214 -6.557 1.00 42.31 90 PRO A C 1
ATOM 677 O O . PRO A 1 90 ? 23.780 -18.607 -5.960 1.00 42.31 90 PRO A O 1
ATOM 680 N N . VAL A 1 91 ? 24.782 -17.242 -7.473 1.00 49.53 91 VAL A N 1
ATOM 681 C CA . VAL A 1 91 ? 23.700 -16.335 -7.920 1.00 49.53 91 VAL A CA 1
ATOM 682 C C . VAL A 1 91 ? 22.394 -17.050 -8.349 1.00 49.53 91 VAL A C 1
ATOM 684 O O . VAL A 1 91 ? 21.387 -16.408 -8.615 1.00 49.53 91 VAL A O 1
ATOM 687 N N . ASN A 1 92 ? 22.353 -18.388 -8.349 1.00 41.91 92 ASN A N 1
ATOM 688 C CA . ASN A 1 92 ? 21.247 -19.211 -8.853 1.00 41.91 92 ASN A CA 1
ATOM 689 C C . ASN A 1 92 ? 20.481 -20.009 -7.781 1.00 41.91 92 ASN A C 1
ATOM 691 O O . ASN A 1 92 ? 19.854 -21.021 -8.090 1.00 41.91 92 ASN A O 1
ATOM 695 N N . SER A 1 93 ? 20.482 -19.568 -6.523 1.00 42.75 93 SER A N 1
ATOM 696 C CA . SER A 1 93 ? 19.704 -20.226 -5.461 1.00 42.75 93 SER A CA 1
ATOM 697 C C . SER A 1 93 ? 18.339 -19.555 -5.255 1.00 42.75 93 SER A C 1
ATOM 699 O O . SER A 1 93 ? 18.148 -18.835 -4.287 1.00 42.75 93 SER A O 1
ATOM 701 N N . GLY A 1 94 ? 17.406 -19.773 -6.191 1.00 44.94 94 GLY A N 1
ATOM 702 C CA . GLY A 1 94 ? 15.940 -19.859 -5.998 1.00 44.94 94 GLY A CA 1
ATOM 703 C C . GLY A 1 94 ? 15.129 -18.755 -5.287 1.00 44.94 94 GLY A C 1
ATOM 704 O O . GLY A 1 94 ? 13.911 -18.892 -5.222 1.00 44.94 94 GLY A O 1
ATOM 705 N N . GLY A 1 95 ? 15.733 -17.685 -4.768 1.00 53.94 95 GLY A N 1
ATOM 706 C CA . GLY A 1 95 ? 15.077 -16.711 -3.883 1.00 53.94 95 GLY A CA 1
ATOM 707 C C . GLY A 1 95 ? 15.331 -15.248 -4.246 1.00 53.94 95 GLY A C 1
ATOM 708 O O . GLY A 1 95 ? 15.457 -14.419 -3.349 1.00 53.94 95 GLY A O 1
ATOM 709 N N . GLY A 1 96 ? 15.459 -14.933 -5.538 1.00 67.44 96 GLY A N 1
ATOM 710 C CA . GLY A 1 96 ? 15.752 -13.575 -6.000 1.00 67.44 96 GLY A CA 1
ATOM 711 C C . GLY A 1 96 ? 14.615 -12.579 -5.751 1.00 67.44 96 GLY A C 1
ATOM 712 O O . GLY A 1 96 ? 13.434 -12.928 -5.802 1.00 67.44 96 GLY A O 1
ATOM 713 N N . MET A 1 97 ? 14.977 -11.323 -5.486 1.00 77.88 97 MET A N 1
ATOM 714 C CA . MET A 1 97 ? 14.024 -10.221 -5.334 1.00 77.88 97 MET A CA 1
ATOM 715 C C . MET A 1 97 ? 13.284 -9.978 -6.660 1.00 77.88 97 MET A C 1
ATOM 717 O O . MET A 1 97 ? 13.904 -9.911 -7.718 1.00 77.88 97 MET A O 1
ATOM 721 N N . LEU A 1 98 ? 11.959 -9.836 -6.613 1.00 85.38 98 LEU A N 1
ATOM 722 C CA . LEU A 1 98 ? 11.123 -9.499 -7.769 1.00 85.38 98 LEU A CA 1
ATOM 723 C C . LEU A 1 98 ? 10.541 -8.100 -7.575 1.00 85.38 98 LEU A C 1
ATOM 725 O O . LEU A 1 98 ? 9.864 -7.846 -6.582 1.00 85.38 98 LEU A O 1
ATOM 729 N N . ILE A 1 99 ? 10.752 -7.222 -8.552 1.00 90.00 99 ILE A N 1
ATOM 730 C CA . ILE A 1 99 ? 10.095 -5.916 -8.623 1.00 90.00 99 ILE A CA 1
ATOM 731 C C . ILE A 1 99 ? 9.012 -5.998 -9.695 1.00 90.00 99 ILE A C 1
ATOM 733 O O . ILE A 1 99 ? 9.311 -6.223 -10.867 1.00 90.00 99 ILE A O 1
ATOM 737 N N . LEU A 1 100 ? 7.752 -5.819 -9.295 1.00 92.94 100 LEU A N 1
ATOM 738 C CA . LEU A 1 100 ? 6.613 -5.757 -10.208 1.00 92.94 100 LEU A CA 1
ATOM 739 C C . LEU A 1 100 ? 6.143 -4.307 -10.359 1.00 92.94 100 LEU A C 1
ATOM 741 O O . LEU A 1 100 ? 5.672 -3.701 -9.401 1.00 92.94 100 LEU A O 1
ATOM 745 N N . VAL A 1 101 ? 6.233 -3.769 -11.574 1.00 94.50 101 VAL A N 1
ATOM 746 C CA . VAL A 1 101 ? 5.709 -2.444 -11.918 1.00 94.50 101 VAL A CA 1
ATOM 747 C C . VAL A 1 101 ? 4.312 -2.593 -12.516 1.00 94.50 101 VAL A C 1
ATOM 749 O O . VAL A 1 101 ? 4.147 -3.085 -13.636 1.00 94.50 101 VAL A O 1
ATOM 752 N N . ALA A 1 102 ? 3.303 -2.162 -11.768 1.00 93.06 102 ALA A N 1
ATOM 753 C CA . ALA A 1 102 ? 1.907 -2.164 -12.191 1.00 93.06 102 ALA A CA 1
ATOM 754 C C . ALA A 1 102 ? 1.397 -0.736 -12.424 1.00 93.06 102 ALA A C 1
ATOM 756 O O . ALA A 1 102 ? 1.946 0.230 -11.895 1.00 93.06 102 ALA A O 1
ATOM 757 N N . ASP A 1 103 ? 0.337 -0.613 -13.218 1.00 93.81 103 ASP A N 1
ATOM 758 C CA . ASP A 1 103 ? -0.351 0.649 -13.471 1.00 93.81 103 ASP A CA 1
ATOM 759 C C . ASP A 1 103 ? -1.733 0.608 -12.817 1.00 93.81 103 ASP A C 1
ATOM 761 O O . ASP A 1 103 ? -2.464 -0.370 -12.967 1.00 93.81 103 ASP A O 1
ATOM 765 N N . ARG A 1 104 ? -2.118 1.671 -12.103 1.00 92.44 104 ARG A N 1
ATOM 766 C CA . ARG A 1 104 ? -3.431 1.739 -11.444 1.00 92.44 104 ARG A CA 1
ATOM 767 C C . ARG A 1 104 ? -4.582 1.686 -12.451 1.00 92.44 104 ARG A C 1
ATOM 769 O O . ARG A 1 104 ? -5.670 1.259 -12.092 1.00 92.44 104 ARG A O 1
ATOM 776 N N . ARG A 1 105 ? -4.351 2.074 -13.710 1.00 91.00 105 ARG A N 1
ATOM 777 C CA . AR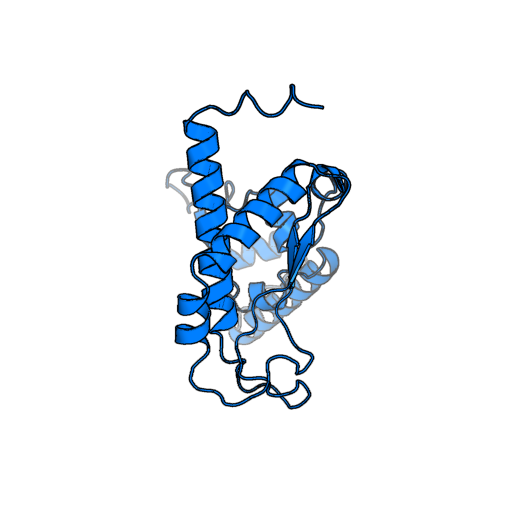G A 1 105 ? -5.361 1.999 -14.780 1.00 91.00 105 ARG A CA 1
ATOM 778 C C . ARG A 1 105 ? -5.836 0.575 -15.074 1.00 91.00 105 ARG A C 1
ATOM 780 O O . ARG A 1 105 ? -6.937 0.428 -15.592 1.00 91.00 105 ARG A O 1
ATOM 787 N N . ASP A 1 106 ? -5.041 -0.438 -14.727 1.00 91.62 106 ASP A N 1
ATOM 788 C CA . ASP A 1 106 ? -5.419 -1.847 -14.883 1.00 91.62 106 ASP A CA 1
ATOM 789 C C . ASP A 1 106 ? -6.464 -2.280 -13.827 1.00 91.62 106 ASP A C 1
ATOM 791 O O . ASP A 1 106 ? -7.210 -3.229 -14.058 1.00 91.62 106 ASP A O 1
ATOM 795 N N . ASP A 1 107 ? -6.559 -1.566 -12.696 1.00 94.06 107 ASP A N 1
ATOM 796 C CA . ASP A 1 107 ? -7.546 -1.786 -11.630 1.00 94.06 107 ASP A CA 1
ATOM 797 C C . ASP A 1 107 ? -8.096 -0.446 -11.088 1.00 94.06 107 ASP A C 1
ATOM 799 O O . ASP A 1 107 ? -7.670 0.047 -10.032 1.00 94.06 107 ASP A O 1
ATOM 803 N N . PRO A 1 108 ? -9.039 0.177 -11.823 1.00 94.38 108 PRO A N 1
ATOM 804 C CA . PRO A 1 108 ? -9.660 1.431 -11.413 1.00 94.38 108 PRO A CA 1
ATOM 805 C C . PRO A 1 108 ? -10.770 1.239 -10.372 1.00 94.38 108 PRO A C 1
ATOM 807 O O . PRO A 1 108 ? -11.215 2.223 -9.788 1.00 94.38 108 PRO A O 1
ATOM 810 N N . VAL A 1 109 ? -11.242 0.007 -10.149 1.00 96.75 109 VAL A N 1
ATOM 811 C CA . VAL A 1 109 ? -12.403 -0.268 -9.289 1.00 96.75 109 VAL A CA 1
ATOM 812 C C . VAL A 1 109 ? -11.994 -0.293 -7.823 1.00 96.75 109 VAL A C 1
ATOM 814 O O . VAL A 1 109 ? -12.632 0.376 -7.019 1.00 96.75 109 VAL A O 1
ATOM 817 N N . THR A 1 110 ? -10.911 -0.993 -7.473 1.00 93.94 110 THR A N 1
ATOM 818 C CA . THR A 1 110 ? -10.447 -1.122 -6.081 1.00 93.94 110 THR A CA 1
ATOM 819 C C . THR A 1 110 ? -10.348 0.200 -5.305 1.00 93.94 110 THR A C 1
ATOM 821 O O . THR A 1 110 ? -10.852 0.236 -4.185 1.00 93.94 110 THR A O 1
ATOM 824 N N . PRO A 1 111 ? -9.766 1.300 -5.834 1.00 93.56 111 PRO A N 1
ATOM 825 C CA . PRO A 1 111 ? -9.712 2.567 -5.097 1.00 93.56 111 PRO A CA 1
ATOM 826 C C . PRO A 1 111 ? -11.068 3.278 -4.942 1.00 93.56 111 PRO A C 1
ATOM 828 O O . PRO A 1 111 ? -11.151 4.225 -4.171 1.00 93.56 111 PRO A O 1
ATOM 831 N N . LEU A 1 112 ? -12.105 2.869 -5.680 1.00 93.94 112 LEU A N 1
ATOM 832 C CA . LEU A 1 112 ? -13.454 3.449 -5.616 1.00 93.94 112 LEU A CA 1
ATOM 833 C C . LEU A 1 112 ? -14.412 2.641 -4.732 1.00 93.94 112 LEU A C 1
ATOM 835 O O . LEU A 1 112 ? -15.527 3.089 -4.471 1.00 93.94 112 LEU A O 1
ATOM 839 N N . LEU A 1 113 ? -14.020 1.435 -4.316 1.00 95.06 113 LEU A N 1
ATOM 840 C CA . LEU A 1 113 ? -14.825 0.606 -3.428 1.00 95.06 113 LEU A CA 1
ATOM 841 C C . LEU A 1 113 ? -14.713 1.113 -1.994 1.00 95.06 113 LEU A C 1
ATOM 843 O O . LEU A 1 113 ? -13.601 1.278 -1.494 1.00 95.06 113 LEU A O 1
ATOM 847 N N . THR A 1 114 ? -15.857 1.236 -1.323 1.00 94.75 114 THR A N 1
ATOM 848 C CA . THR A 1 114 ? -15.897 1.494 0.117 1.00 94.75 114 THR A CA 1
ATOM 849 C C . THR A 1 114 ? -15.252 0.350 0.883 1.00 94.75 114 THR A C 1
ATOM 851 O O . THR A 1 114 ? -15.615 -0.820 0.716 1.00 94.75 114 THR A O 1
ATOM 854 N N . GLN A 1 115 ? -14.288 0.700 1.723 1.00 94.62 115 GLN A N 1
ATOM 855 C CA . GLN A 1 115 ? -13.489 -0.242 2.483 1.00 94.62 115 GLN A CA 1
ATOM 856 C C . GLN A 1 115 ? -14.056 -0.432 3.888 1.00 94.62 115 GLN A C 1
ATOM 858 O O . GLN A 1 115 ? -14.369 0.522 4.595 1.00 94.62 115 GLN A O 1
ATOM 863 N N . TRP A 1 116 ? -14.138 -1.691 4.315 1.00 95.00 116 TRP A N 1
ATOM 864 C CA . TRP A 1 116 ? -14.699 -2.072 5.618 1.00 95.00 116 TRP A CA 1
ATOM 865 C C . TRP A 1 116 ? -13.652 -2.571 6.615 1.00 95.00 116 TRP A C 1
ATOM 867 O O . TRP A 1 116 ? -14.000 -2.973 7.722 1.00 95.00 116 TRP A O 1
ATOM 877 N N . THR A 1 117 ? -12.371 -2.566 6.244 1.00 95.31 117 THR A N 1
ATOM 878 C CA . THR A 1 117 ? -11.285 -2.868 7.182 1.00 95.31 117 THR A CA 1
ATOM 879 C C . THR A 1 117 ? -10.928 -1.628 7.989 1.00 95.31 117 THR A C 1
ATOM 881 O O . THR A 1 117 ? -11.001 -0.514 7.473 1.00 95.31 117 THR A O 1
ATOM 884 N N . TYR A 1 118 ? -10.526 -1.808 9.249 1.00 94.94 118 TYR A N 1
ATOM 885 C CA . TYR A 1 118 ? -10.344 -0.701 10.191 1.00 94.94 118 TYR A CA 1
ATOM 886 C C . TYR A 1 118 ? -9.467 0.439 9.639 1.00 94.94 118 TYR A C 1
ATOM 888 O O . TYR A 1 118 ? -9.911 1.585 9.574 1.00 94.94 118 TYR A O 1
ATOM 896 N N . GLN A 1 119 ? -8.248 0.144 9.176 1.00 94.94 119 GLN A N 1
ATOM 897 C CA . GLN A 1 119 ? -7.347 1.178 8.654 1.00 94.94 119 GLN A CA 1
ATOM 898 C C . GLN A 1 119 ? -7.902 1.867 7.401 1.00 94.94 119 GLN A C 1
ATOM 900 O O . GLN A 1 119 ? -7.795 3.086 7.262 1.00 94.94 119 GLN A O 1
ATOM 905 N N . ALA A 1 120 ? -8.463 1.089 6.476 1.00 94.25 120 ALA A N 1
ATOM 906 C CA . ALA A 1 120 ? -8.927 1.614 5.200 1.00 94.25 120 ALA A CA 1
ATOM 907 C C . ALA A 1 120 ? -10.186 2.472 5.374 1.00 94.25 120 ALA A C 1
ATOM 909 O O . ALA A 1 120 ? -10.265 3.550 4.796 1.00 94.25 120 ALA A O 1
ATOM 910 N N . MET A 1 121 ? -11.102 2.050 6.249 1.00 94.44 121 MET A N 1
ATOM 911 C CA . MET A 1 121 ? -12.289 2.812 6.626 1.00 94.44 121 MET A CA 1
ATOM 912 C C . MET A 1 121 ? -11.915 4.153 7.268 1.00 94.44 121 MET A C 1
ATOM 914 O O . MET A 1 121 ? -12.490 5.182 6.924 1.00 94.44 121 MET A O 1
ATOM 918 N N . VAL A 1 122 ? -10.922 4.170 8.168 1.00 92.56 122 VAL A N 1
ATOM 919 C CA . VAL A 1 122 ? -10.422 5.422 8.760 1.00 92.56 122 VAL A CA 1
ATOM 920 C C . VAL A 1 122 ? -9.832 6.341 7.690 1.00 92.56 122 VAL A C 1
ATOM 922 O O . VAL A 1 122 ? -10.143 7.530 7.672 1.00 92.56 122 VAL A O 1
ATOM 925 N N . HIS A 1 123 ? -9.011 5.806 6.781 1.00 93.19 123 HIS A N 1
ATOM 926 C CA . HIS A 1 123 ? -8.428 6.599 5.697 1.00 93.19 123 HIS A CA 1
ATOM 927 C C . HIS A 1 123 ? -9.499 7.167 4.752 1.00 93.19 123 HIS A C 1
ATOM 929 O O . HIS A 1 123 ? -9.378 8.315 4.336 1.00 93.19 123 HIS A O 1
ATOM 935 N N . GLU A 1 124 ? -10.548 6.397 4.453 1.00 91.94 124 GLU A N 1
ATOM 936 C CA . GLU A 1 124 ? -11.645 6.809 3.572 1.00 91.94 124 GLU A CA 1
ATOM 937 C C . GLU A 1 124 ? -12.555 7.869 4.211 1.00 91.94 124 GLU A C 1
ATOM 939 O O . GLU A 1 124 ? -12.902 8.849 3.556 1.00 91.94 124 GLU A O 1
ATOM 944 N N . LEU A 1 125 ? -12.935 7.697 5.483 1.00 90.69 125 LEU A N 1
ATOM 945 C CA . LEU A 1 125 ? -13.939 8.546 6.135 1.00 90.69 125 LEU A CA 1
ATOM 946 C C . LEU A 1 125 ? -13.354 9.766 6.854 1.00 90.69 125 LEU A C 1
ATOM 948 O O . LEU A 1 125 ? -13.985 10.821 6.866 1.00 90.69 125 LEU A O 1
ATOM 952 N N . LEU A 1 126 ? -12.188 9.624 7.489 1.00 88.88 126 LEU A N 1
ATOM 953 C CA . LEU A 1 126 ? -11.586 10.669 8.331 1.00 88.88 126 LEU A CA 1
ATOM 954 C C . LEU A 1 126 ? -10.335 11.294 7.707 1.00 88.88 126 LEU A C 1
ATOM 956 O O . LEU A 1 126 ? -9.920 12.371 8.127 1.00 88.88 126 LEU A O 1
ATOM 960 N N . GLY A 1 127 ? -9.749 10.636 6.707 1.00 88.88 127 GLY A N 1
ATOM 961 C CA . GLY A 1 127 ? -8.453 11.010 6.159 1.00 88.88 127 GLY A CA 1
ATOM 962 C C . GLY A 1 127 ? -7.317 10.558 7.075 1.00 88.88 127 GLY A C 1
ATOM 963 O O . GLY A 1 127 ? -7.277 10.861 8.266 1.00 88.88 127 GLY A O 1
ATOM 964 N N . LEU A 1 128 ? -6.369 9.815 6.506 1.00 90.38 128 LEU A N 1
ATOM 965 C CA . LEU A 1 128 ? -5.160 9.386 7.207 1.00 90.38 128 LEU A CA 1
ATOM 966 C C . LEU A 1 128 ? -3.943 9.889 6.438 1.00 90.38 128 LEU A C 1
ATOM 968 O O . LEU A 1 128 ? -3.633 9.367 5.366 1.00 90.38 128 LEU A O 1
ATOM 972 N N . GLU A 1 129 ? -3.243 10.866 7.005 1.00 90.88 129 GLU A N 1
ATOM 973 C CA . GLU A 1 129 ? -2.031 11.450 6.433 1.00 90.88 129 GLU A CA 1
ATOM 974 C C . GLU A 1 129 ? -0.852 11.184 7.363 1.00 90.88 129 GLU A C 1
ATOM 976 O O . GLU A 1 129 ? -0.878 11.556 8.530 1.00 90.88 129 GLU A O 1
ATOM 981 N N . ASN A 1 130 ? 0.201 10.518 6.879 1.00 90.00 130 ASN A N 1
ATOM 982 C CA . ASN A 1 130 ? 1.375 10.179 7.698 1.00 90.00 130 ASN A CA 1
ATOM 983 C C . ASN A 1 130 ? 1.015 9.496 9.032 1.00 90.00 130 ASN A C 1
ATOM 985 O O . ASN A 1 130 ? 1.606 9.800 10.070 1.00 90.00 130 ASN A O 1
ATOM 989 N N . ASN A 1 131 ? 0.042 8.578 8.993 1.00 89.94 131 ASN A N 1
ATOM 990 C CA . ASN A 1 131 ? -0.494 7.880 10.164 1.00 89.94 131 ASN A CA 1
ATOM 991 C C . ASN A 1 131 ? -1.168 8.794 11.207 1.00 89.94 131 ASN A C 1
ATOM 993 O O . ASN A 1 131 ? -1.289 8.411 12.370 1.00 89.94 131 ASN A O 1
ATOM 997 N N . ARG A 1 132 ? -1.600 9.993 10.810 1.00 90.19 132 ARG A N 1
ATOM 998 C CA . ARG A 1 132 ? -2.293 10.965 11.661 1.00 90.19 132 ARG A CA 1
ATOM 999 C C . ARG A 1 132 ? -3.700 11.211 11.141 1.00 90.19 132 ARG A C 1
ATOM 1001 O O . ARG A 1 132 ? -3.913 11.299 9.932 1.00 90.19 132 ARG A O 1
ATOM 1008 N N . VAL A 1 133 ? -4.637 11.308 12.074 1.00 89.75 133 VAL A N 1
ATOM 1009 C CA . VAL A 1 133 ? -6.046 11.612 11.825 1.00 89.75 133 VAL A CA 1
ATOM 1010 C C . VAL A 1 133 ? -6.409 12.833 12.651 1.00 89.75 133 VAL A C 1
ATOM 1012 O O . VAL A 1 133 ? -6.179 12.850 13.860 1.00 89.75 133 VAL A O 1
ATOM 1015 N N . MET A 1 134 ? -6.990 13.846 12.016 1.00 80.94 134 MET A N 1
ATOM 1016 C CA . MET A 1 134 ? -7.601 14.956 12.739 1.00 80.94 134 MET A CA 1
ATOM 1017 C C . MET A 1 134 ? -9.036 14.568 13.061 1.00 80.94 134 MET A C 1
ATOM 1019 O O . MET A 1 134 ? -9.857 14.451 12.156 1.00 80.94 134 MET A O 1
ATOM 1023 N N . HIS A 1 135 ? -9.345 14.338 14.335 1.00 69.62 135 HIS A N 1
ATOM 1024 C CA . HIS A 1 135 ? -10.702 14.008 14.746 1.00 69.62 135 HIS A CA 1
ATOM 1025 C C . HIS A 1 135 ? -11.505 15.305 14.970 1.00 69.62 135 HIS A C 1
ATOM 1027 O O . HIS A 1 135 ? -11.253 16.017 15.947 1.00 69.62 135 HIS A O 1
ATOM 1033 N N . PRO A 1 136 ? -12.489 15.635 14.108 1.00 62.72 136 PRO A N 1
ATOM 1034 C CA . PRO A 1 136 ? -13.215 16.906 14.184 1.00 62.72 136 PRO A CA 1
ATOM 1035 C C . PRO A 1 136 ? -14.217 16.970 15.349 1.00 62.72 136 PRO A C 1
ATOM 1037 O O . PRO A 1 136 ? -14.713 18.044 15.671 1.00 62.72 136 PRO A O 1
ATOM 1040 N N . LEU A 1 137 ? -14.529 15.828 15.971 1.00 57.19 137 LEU A N 1
ATOM 1041 C CA . LEU A 1 137 ? -15.564 15.679 17.002 1.00 57.19 137 LEU A CA 1
ATOM 1042 C C . LEU A 1 137 ? -15.002 15.440 18.411 1.00 57.19 137 LEU A C 1
ATOM 1044 O O . LEU A 1 137 ? -15.764 15.148 19.328 1.00 57.19 137 LEU A O 1
ATOM 1048 N N . ALA A 1 138 ? -13.683 15.523 18.602 1.00 52.34 138 ALA A N 1
ATOM 1049 C CA . ALA A 1 138 ? -13.119 15.401 19.939 1.00 52.34 138 ALA A CA 1
ATOM 1050 C C . ALA A 1 138 ? -13.370 16.726 20.661 1.00 52.34 138 ALA A C 1
ATOM 1052 O O . ALA A 1 138 ? -12.723 17.734 20.382 1.00 52.34 138 ALA A O 1
ATOM 1053 N N . VAL A 1 139 ? -14.389 16.728 21.516 1.00 46.19 139 VAL A N 1
ATOM 1054 C CA . VAL A 1 139 ? -14.755 17.863 22.356 1.00 46.19 139 VAL A CA 1
ATOM 1055 C C . VAL A 1 139 ? -13.560 18.160 23.255 1.00 46.19 139 VAL A C 1
ATOM 1057 O O . VAL A 1 139 ? -13.254 17.398 24.169 1.00 46.19 139 VAL A O 1
ATOM 1060 N N . ALA A 1 140 ? -12.867 19.267 22.985 1.00 44.44 140 ALA A N 1
ATOM 1061 C CA . ALA A 1 140 ? -12.056 19.909 24.004 1.00 44.44 140 ALA A CA 1
ATOM 1062 C C . ALA A 1 140 ? -12.985 20.152 25.199 1.00 44.44 140 ALA A C 1
ATOM 1064 O O . ALA A 1 140 ? -14.048 20.756 25.034 1.00 44.44 140 ALA A O 1
ATOM 1065 N N . GLY A 1 141 ? -12.620 19.612 26.365 1.00 43.94 141 GLY A N 1
ATOM 1066 C CA . GLY A 1 141 ? -13.382 19.768 27.600 1.00 43.94 141 GLY A CA 1
ATOM 1067 C C . GLY A 1 141 ? -13.864 21.207 27.799 1.00 43.94 141 GLY A C 1
ATOM 1068 O O . GLY A 1 141 ? -13.213 22.156 27.355 1.00 43.94 141 GLY A O 1
ATOM 1069 N N . GLU A 1 142 ? -15.036 21.334 28.421 1.00 40.50 142 GLU A N 1
ATOM 1070 C CA . GLU A 1 142 ? -15.797 22.570 28.637 1.00 40.50 142 GLU A CA 1
ATOM 1071 C C . GLU A 1 142 ? -14.927 23.847 28.666 1.00 40.50 142 GLU A C 1
ATOM 1073 O O . GLU A 1 142 ? -14.290 24.169 29.668 1.00 40.50 142 GLU A O 1
ATOM 1078 N N . GLY A 1 143 ? -14.921 24.597 27.554 1.00 44.53 143 GLY A N 1
ATOM 1079 C CA . GLY A 1 143 ? -14.429 25.981 27.505 1.00 44.53 143 GLY A CA 1
ATOM 1080 C C . GLY A 1 143 ? -13.208 26.292 26.626 1.00 44.53 143 GLY A C 1
ATOM 1081 O O . GLY A 1 143 ? -12.800 27.451 26.597 1.00 44.53 143 GLY A O 1
ATOM 1082 N N . GLY A 1 144 ? -12.633 25.337 25.892 1.00 42.69 144 GLY A N 1
ATOM 1083 C CA . GLY A 1 144 ? -11.503 25.585 24.978 1.00 42.69 144 GLY A CA 1
ATOM 1084 C C . GLY A 1 144 ? -11.888 25.479 23.503 1.00 42.69 144 GLY A C 1
ATOM 1085 O O . GLY A 1 144 ? -12.752 24.689 23.153 1.00 42.69 144 GLY A O 1
ATOM 1086 N N . SER A 1 145 ? -11.263 26.281 22.640 1.00 44.25 145 SER A N 1
ATOM 1087 C CA . SER A 1 145 ? -11.423 26.316 21.176 1.00 44.25 145 SER A CA 1
ATOM 1088 C C . SER A 1 145 ? -11.592 24.943 20.511 1.00 44.25 145 SER A C 1
ATOM 1090 O O . SER A 1 145 ? -10.959 23.975 20.920 1.00 44.25 145 SER A O 1
ATOM 1092 N N . SER A 1 146 ? -12.395 24.885 19.441 1.00 49.97 146 SER A N 1
ATOM 1093 C CA . SER A 1 146 ? -12.600 23.718 18.565 1.00 49.97 146 SER A CA 1
ATOM 1094 C C . SER A 1 146 ? -11.327 23.343 17.787 1.00 49.97 146 SER A C 1
ATOM 1096 O O . SER A 1 146 ? -11.276 23.434 16.559 1.00 49.97 146 SER A O 1
ATOM 1098 N N . GLU A 1 147 ? -10.264 22.998 18.496 1.00 56.31 147 GLU A N 1
ATOM 1099 C CA . GLU A 1 147 ? -9.022 22.497 17.934 1.00 56.31 147 GLU A CA 1
ATOM 1100 C C . GLU A 1 147 ? -9.145 20.971 17.923 1.00 56.31 147 GLU A C 1
ATOM 1102 O O . GLU A 1 147 ? -9.220 20.335 18.972 1.00 56.31 147 GLU A O 1
ATOM 1107 N N . GLY A 1 148 ? -9.316 20.392 16.730 1.00 61.03 148 GLY A N 1
ATOM 1108 C CA . GLY A 1 148 ? -9.510 18.951 16.573 1.00 61.03 148 GLY A CA 1
ATOM 1109 C C . GLY A 1 148 ? -8.357 18.169 17.200 1.00 61.03 148 GLY A C 1
ATOM 1110 O O . GLY A 1 148 ? -7.197 18.561 17.083 1.00 61.03 148 GLY A O 1
ATOM 1111 N N . VAL A 1 149 ? -8.665 17.054 17.863 1.00 73.38 149 VAL A N 1
ATOM 1112 C CA . VAL A 1 149 ? -7.630 16.208 18.467 1.00 73.38 149 VAL A CA 1
ATOM 1113 C C . VAL A 1 149 ? -6.941 15.413 17.366 1.00 73.38 149 VAL A C 1
ATOM 1115 O O . VAL A 1 149 ? -7.582 14.681 16.609 1.00 73.38 149 VAL A O 1
ATOM 1118 N N . GLU A 1 150 ? -5.623 15.561 17.283 1.00 82.31 150 GLU A N 1
ATOM 1119 C CA . GLU A 1 150 ? -4.788 14.754 16.405 1.00 82.31 150 GLU A CA 1
ATOM 1120 C C . GLU A 1 150 ? -4.516 13.392 17.055 1.00 82.31 150 GLU A C 1
ATOM 1122 O O . GLU A 1 150 ? -3.936 13.303 18.139 1.00 82.31 150 GLU A O 1
ATOM 1127 N N . VAL A 1 151 ? -4.918 12.320 16.377 1.00 86.12 151 VAL A N 1
ATOM 1128 C CA . VAL A 1 151 ? -4.694 10.940 16.816 1.00 86.12 151 VAL A CA 1
ATOM 1129 C C . VAL A 1 151 ? -3.668 10.281 15.901 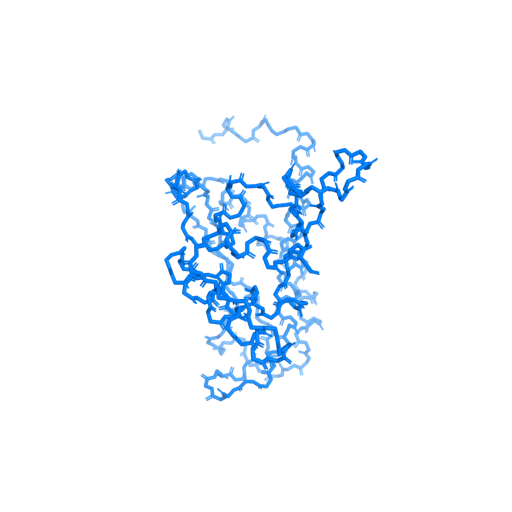1.00 86.12 151 VAL A C 1
ATOM 1131 O O . VAL A 1 151 ? -3.778 10.339 14.676 1.00 86.12 151 VAL A O 1
ATOM 1134 N N . VAL A 1 152 ? -2.667 9.631 16.498 1.00 90.38 152 VAL A N 1
ATOM 1135 C CA . VAL A 1 152 ? -1.626 8.887 15.776 1.00 90.38 152 VAL A CA 1
ATOM 1136 C C . VAL A 1 152 ? -1.975 7.399 15.759 1.00 90.38 152 VAL A C 1
ATOM 1138 O O . VAL A 1 152 ? -2.049 6.770 16.811 1.00 90.38 152 VAL A O 1
ATOM 1141 N N . LEU A 1 153 ? -2.123 6.818 14.568 1.00 90.50 153 LEU A N 1
ATOM 1142 C CA . LEU A 1 153 ? -2.405 5.394 14.365 1.00 90.50 153 LEU A CA 1
ATOM 1143 C C . LEU A 1 153 ? -1.140 4.649 13.937 1.00 90.50 153 LEU A C 1
ATOM 1145 O O . LEU A 1 153 ? -0.735 4.689 12.779 1.00 90.50 153 LEU A O 1
ATOM 1149 N N . SER A 1 154 ? -0.494 3.951 14.868 1.00 91.75 154 SER A N 1
ATOM 1150 C CA . SER A 1 154 ? 0.760 3.242 14.599 1.00 91.75 154 SER A CA 1
ATOM 1151 C C . SER A 1 154 ? 0.747 1.849 15.205 1.00 91.75 154 SER A C 1
ATOM 1153 O O . SER A 1 154 ? 0.525 1.678 16.400 1.00 91.75 154 SER A O 1
ATOM 1155 N N . THR A 1 155 ? 1.069 0.846 14.389 1.00 90.94 155 THR A N 1
ATOM 1156 C CA . THR A 1 155 ? 1.154 -0.558 14.819 1.00 90.94 155 THR A CA 1
ATOM 1157 C C . THR A 1 155 ? 2.269 -0.802 15.837 1.00 90.94 155 THR A C 1
ATOM 1159 O O . THR A 1 155 ? 2.289 -1.831 16.504 1.00 90.94 155 THR A O 1
ATOM 1162 N N . THR A 1 156 ? 3.240 0.103 15.944 1.00 90.81 156 THR A N 1
ATOM 1163 C CA . THR A 1 156 ? 4.384 -0.064 16.851 1.00 90.81 156 THR A CA 1
ATOM 1164 C C . THR A 1 156 ? 4.076 0.460 18.250 1.00 90.81 156 THR A C 1
ATOM 1166 O O . THR A 1 156 ? 4.544 -0.113 19.230 1.00 90.81 156 THR A O 1
ATOM 1169 N N . SER A 1 157 ? 3.300 1.542 18.350 1.00 89.75 157 SER A N 1
ATOM 1170 C CA . SER A 1 157 ? 2.952 2.178 19.626 1.00 89.75 157 SER A CA 1
ATOM 1171 C C . SER A 1 157 ? 1.595 1.734 20.167 1.00 89.75 157 SER A C 1
ATOM 1173 O O . SER A 1 157 ? 1.423 1.690 21.380 1.00 89.75 157 SER A O 1
ATOM 1175 N N . ASP A 1 158 ? 0.646 1.391 19.294 1.00 91.50 158 ASP A N 1
ATOM 1176 C CA . ASP A 1 158 ? -0.704 0.979 19.670 1.00 91.50 158 ASP A CA 1
ATOM 1177 C C . ASP A 1 158 ? -0.895 -0.527 19.431 1.00 91.50 158 ASP A C 1
ATOM 1179 O O . ASP A 1 158 ? -0.935 -1.021 18.298 1.00 91.50 158 ASP A O 1
ATOM 1183 N N . LYS A 1 159 ? -1.021 -1.271 20.537 1.00 92.19 159 LYS A N 1
ATOM 1184 C CA . LYS A 1 159 ? -1.271 -2.715 20.516 1.00 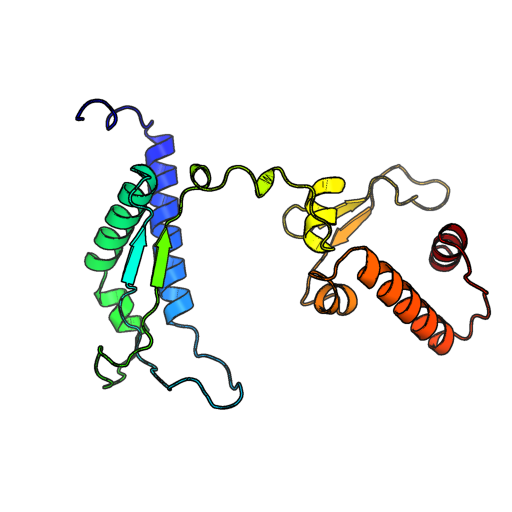92.19 159 LYS A CA 1
ATOM 1185 C C . LYS A 1 159 ? -2.649 -3.046 19.940 1.00 92.19 159 LYS A C 1
ATOM 1187 O O . LYS A 1 159 ? -2.753 -4.012 19.188 1.00 92.19 159 LYS A O 1
ATOM 1192 N N . PHE A 1 160 ? -3.682 -2.284 20.298 1.00 92.88 160 PHE A N 1
ATOM 1193 C CA . PHE A 1 160 ? -5.042 -2.535 19.833 1.00 92.88 160 PHE A CA 1
ATOM 1194 C C . PHE A 1 160 ? -5.121 -2.345 18.319 1.00 92.88 160 PHE A C 1
ATOM 1196 O O . PHE A 1 160 ? -5.623 -3.223 17.619 1.00 92.88 160 PHE A O 1
ATOM 1203 N N . PHE A 1 161 ? -4.546 -1.254 17.807 1.00 93.69 161 PHE A N 1
ATOM 1204 C CA . PHE A 1 161 ? -4.474 -1.008 16.369 1.00 93.69 161 PHE A CA 1
ATOM 1205 C C . PHE A 1 161 ? -3.671 -2.093 15.642 1.00 93.69 161 PHE A C 1
ATOM 1207 O O . PHE A 1 161 ? -4.141 -2.627 14.640 1.00 93.69 161 PHE A O 1
ATOM 1214 N N . ARG A 1 162 ? -2.500 -2.494 16.162 1.00 94.56 162 ARG A N 1
ATOM 1215 C CA . ARG A 1 162 ? -1.684 -3.570 15.565 1.00 94.56 162 ARG A CA 1
ATOM 1216 C C . ARG A 1 162 ? -2.448 -4.880 15.399 1.00 94.56 162 ARG A C 1
ATOM 1218 O O . ARG A 1 162 ? -2.270 -5.552 14.388 1.00 94.56 162 ARG A O 1
ATOM 1225 N N . ASP A 1 163 ? -3.259 -5.245 16.384 1.00 94.50 163 ASP A N 1
ATOM 1226 C CA . ASP A 1 163 ? -3.996 -6.506 16.362 1.00 94.50 163 ASP A CA 1
ATOM 1227 C C . ASP A 1 163 ? -5.266 -6.413 15.475 1.00 94.50 163 ASP A C 1
ATOM 1229 O O . ASP A 1 163 ? -5.780 -7.444 15.052 1.00 94.50 163 ASP A O 1
ATOM 1233 N N . ASN A 1 164 ? -5.741 -5.200 15.134 1.00 94.75 164 ASN A N 1
ATOM 1234 C CA . ASN A 1 164 ? -7.049 -4.977 14.495 1.00 94.75 164 ASN A CA 1
ATOM 1235 C C . ASN A 1 164 ? -7.064 -4.182 13.182 1.00 94.75 164 ASN A C 1
ATOM 1237 O O . ASN A 1 164 ? -8.130 -4.019 12.593 1.00 94.75 164 ASN A O 1
ATOM 1241 N N . TYR A 1 165 ? -5.935 -3.665 12.698 1.00 94.12 165 TYR A N 1
ATOM 1242 C CA . TYR A 1 165 ? -5.917 -2.740 11.552 1.00 94.12 165 TYR A CA 1
ATOM 1243 C C . TYR A 1 165 ? -6.498 -3.324 10.245 1.00 94.12 165 TYR A C 1
ATOM 1245 O O . TYR A 1 165 ? -6.992 -2.565 9.409 1.00 94.12 165 TYR A O 1
ATOM 1253 N N . LEU A 1 166 ? -6.479 -4.655 10.080 1.00 94.75 166 LEU A N 1
ATOM 1254 C CA . LEU A 1 166 ? -7.088 -5.378 8.949 1.00 94.75 166 LEU A CA 1
ATOM 1255 C C . LEU A 1 166 ? -8.444 -6.014 9.277 1.00 94.75 166 LEU A C 1
ATOM 1257 O O . LEU A 1 166 ? -9.063 -6.596 8.386 1.00 94.75 166 LEU A O 1
ATOM 1261 N N . SER A 1 167 ? -8.899 -5.932 10.526 1.00 95.94 167 SER A N 1
ATOM 1262 C CA . SER A 1 167 ? -10.180 -6.503 10.935 1.00 95.94 167 SER A CA 1
ATOM 1263 C C . SER A 1 167 ? -11.322 -5.779 10.232 1.00 95.94 167 SER A C 1
ATOM 1265 O O . SER A 1 167 ? -11.276 -4.561 10.035 1.00 95.94 167 SER A O 1
ATOM 1267 N N . ASN A 1 168 ? -12.350 -6.534 9.853 1.00 95.88 168 ASN A N 1
ATOM 1268 C CA . ASN A 1 168 ? -13.588 -5.973 9.324 1.00 95.88 168 ASN A CA 1
ATOM 1269 C C . ASN A 1 168 ? -14.317 -5.176 10.420 1.00 95.88 168 ASN A C 1
ATOM 1271 O O . ASN A 1 168 ? -14.188 -5.486 11.603 1.00 95.88 168 ASN A O 1
ATOM 1275 N N . PHE A 1 169 ? -15.130 -4.192 10.038 1.00 92.38 169 PHE A N 1
ATOM 1276 C CA . PHE A 1 169 ? -15.889 -3.337 10.947 1.00 92.38 169 PHE A CA 1
ATOM 1277 C C . PHE A 1 169 ? -16.775 -4.120 11.933 1.00 92.38 169 PHE A C 1
ATOM 1279 O O . PHE A 1 169 ? -16.886 -3.741 13.097 1.00 92.38 169 PHE A O 1
ATOM 1286 N N . GLY A 1 170 ? -17.359 -5.246 11.503 1.00 92.75 170 GLY A N 1
ATOM 1287 C CA . GLY A 1 170 ? -18.137 -6.125 12.385 1.00 92.75 170 GLY A CA 1
ATOM 1288 C C . GLY A 1 170 ? -17.296 -6.749 13.506 1.00 92.75 170 GLY A C 1
ATOM 1289 O O . GLY A 1 170 ? -17.651 -6.640 14.679 1.00 92.75 170 GLY A O 1
ATOM 1290 N N . ASP A 1 171 ? -16.154 -7.342 13.150 1.00 93.81 171 ASP A N 1
ATOM 1291 C CA . ASP A 1 171 ? -15.233 -7.962 14.112 1.00 93.81 171 ASP A CA 1
ATOM 1292 C C . ASP A 1 171 ? -14.575 -6.913 15.012 1.00 93.81 171 ASP A C 1
ATOM 1294 O O . ASP A 1 171 ? -14.431 -7.120 16.215 1.00 93.81 171 ASP A O 1
ATOM 1298 N N . LEU A 1 172 ? -14.258 -5.742 14.452 1.00 93.94 172 LEU A N 1
ATOM 1299 C CA . LEU A 1 172 ? -13.735 -4.603 15.199 1.00 93.94 172 LEU A CA 1
ATOM 1300 C C . LEU A 1 172 ? -14.679 -4.203 16.341 1.00 93.94 172 LEU A C 1
ATOM 1302 O O . LEU A 1 172 ? -14.213 -3.971 17.453 1.00 93.94 172 LEU A O 1
ATOM 1306 N N . GLY A 1 173 ? -15.993 -4.169 16.099 1.00 91.50 173 GLY A N 1
ATOM 1307 C CA . GLY A 1 173 ? -16.981 -3.871 17.140 1.00 91.50 173 GLY A CA 1
ATOM 1308 C C . GLY A 1 173 ? -16.950 -4.870 18.302 1.00 91.50 173 GLY A C 1
ATOM 1309 O O . GLY A 1 173 ? -17.028 -4.467 19.464 1.00 91.50 173 GLY A O 1
ATOM 1310 N N . MET A 1 174 ? -16.769 -6.162 18.009 1.00 91.88 174 MET A N 1
ATOM 1311 C CA . MET A 1 174 ? -16.614 -7.195 19.041 1.00 91.88 174 MET A CA 1
ATOM 1312 C C . MET A 1 174 ? -15.307 -7.013 19.821 1.00 91.88 174 MET A C 1
ATOM 1314 O O . MET A 1 174 ? -15.325 -7.015 21.050 1.00 91.88 174 MET A O 1
ATOM 1318 N N . HIS A 1 175 ? -14.192 -6.760 19.131 1.00 93.12 175 HIS A N 1
ATOM 1319 C CA . HIS A 1 175 ? -12.896 -6.557 19.779 1.00 93.12 175 HIS A CA 1
ATOM 1320 C C . HIS A 1 175 ? -12.839 -5.275 20.627 1.00 93.12 175 HIS A C 1
ATOM 1322 O O . HIS A 1 175 ? -12.180 -5.267 21.665 1.00 93.12 175 HIS A O 1
ATOM 1328 N N . ILE A 1 176 ? -13.539 -4.199 20.239 1.00 91.94 176 ILE A N 1
ATOM 1329 C CA . ILE A 1 176 ? -13.680 -2.988 21.071 1.00 91.94 176 ILE A CA 1
ATOM 1330 C C . ILE A 1 176 ? -14.416 -3.324 22.368 1.00 91.94 176 ILE A C 1
ATOM 1332 O O . ILE A 1 176 ? -13.986 -2.909 23.445 1.00 91.94 176 ILE A O 1
ATOM 1336 N N . LYS A 1 177 ? -15.503 -4.099 22.284 1.00 89.12 177 LYS A N 1
ATOM 1337 C CA . LYS A 1 177 ? -16.259 -4.521 23.465 1.00 89.12 177 LYS A CA 1
ATOM 1338 C C . LYS A 1 177 ? -15.393 -5.350 24.416 1.00 89.12 177 LYS A C 1
ATOM 1340 O O . LYS A 1 177 ? -15.323 -5.030 25.598 1.00 89.12 177 LYS A O 1
ATOM 1345 N N . GLU A 1 178 ? -14.687 -6.354 23.899 1.00 90.94 178 GLU A N 1
ATOM 1346 C CA . GLU A 1 178 ? -13.754 -7.169 24.691 1.00 90.94 178 GLU A CA 1
ATOM 1347 C C . GLU A 1 178 ? -12.652 -6.314 25.333 1.00 90.94 178 GLU A C 1
ATOM 1349 O O . GLU A 1 178 ? -12.309 -6.498 26.502 1.00 90.94 178 GLU A O 1
ATOM 1354 N N . TYR A 1 179 ? -12.119 -5.338 24.593 1.00 90.06 179 TYR A N 1
ATOM 1355 C CA . TYR A 1 179 ? -11.105 -4.417 25.099 1.00 90.06 179 TYR A CA 1
ATOM 1356 C C . TYR A 1 179 ? -11.627 -3.557 26.261 1.00 90.06 179 TYR A C 1
ATOM 1358 O O . TYR A 1 179 ? -10.939 -3.404 27.273 1.00 90.06 179 TYR A O 1
ATOM 1366 N N . LEU A 1 180 ? -12.858 -3.046 26.160 1.00 86.69 180 LEU A N 1
ATOM 1367 C CA . LEU A 1 180 ? -13.496 -2.277 27.231 1.00 86.69 180 LEU A CA 1
ATOM 1368 C C . LEU A 1 180 ? -13.805 -3.144 28.457 1.00 86.69 180 LEU A C 1
ATOM 1370 O O . LEU A 1 180 ? -13.558 -2.709 29.580 1.00 86.69 180 LEU A O 1
ATOM 1374 N N . GLU A 1 181 ? -14.282 -4.375 28.271 1.00 86.62 181 GLU A N 1
ATOM 1375 C CA . GLU A 1 181 ? -14.527 -5.316 29.373 1.00 86.62 181 GLU A CA 1
ATOM 1376 C C . GLU A 1 181 ? -13.232 -5.644 30.136 1.00 86.62 181 GLU A C 1
ATOM 1378 O O . GLU A 1 181 ? -13.213 -5.631 31.371 1.00 86.62 181 GLU A O 1
ATOM 1383 N N . LEU A 1 182 ? -12.122 -5.871 29.422 1.00 86.62 182 LEU A N 1
ATOM 1384 C CA . LEU A 1 182 ? -10.799 -6.060 30.029 1.00 86.62 182 LEU A CA 1
ATOM 1385 C C . LEU A 1 182 ? -10.353 -4.819 30.815 1.00 86.62 182 LEU A C 1
ATOM 1387 O O . LEU A 1 182 ? -9.836 -4.941 31.928 1.00 86.62 182 LEU A O 1
ATOM 1391 N N . TYR A 1 183 ? -10.584 -3.625 30.268 1.00 84.38 183 TYR A N 1
ATOM 1392 C CA . TYR A 1 183 ? -10.246 -2.369 30.934 1.00 84.38 183 TYR A CA 1
ATOM 1393 C C . TYR A 1 183 ? -11.090 -2.129 32.198 1.00 84.38 183 TYR A C 1
ATOM 1395 O O . TYR A 1 183 ? -10.564 -1.696 33.226 1.00 84.38 183 TYR A O 1
ATOM 1403 N N . GLN A 1 184 ? -12.381 -2.472 32.178 1.00 80.88 184 GLN A N 1
ATOM 1404 C CA . GLN A 1 184 ? -13.264 -2.390 33.348 1.00 80.88 184 GLN A CA 1
ATOM 1405 C C . GLN A 1 184 ? -12.815 -3.328 34.472 1.00 80.88 184 GLN A C 1
ATOM 1407 O O . GLN A 1 184 ? -12.753 -2.917 35.635 1.00 80.88 184 GLN A O 1
ATOM 1412 N N . GLN A 1 185 ? -12.448 -4.569 34.131 1.00 82.19 185 GLN A N 1
ATOM 1413 C CA . GLN A 1 185 ? -11.925 -5.536 35.101 1.00 82.19 185 GLN A CA 1
ATOM 1414 C C . GLN A 1 185 ? -10.651 -5.024 35.784 1.00 82.19 185 GLN A C 1
ATOM 1416 O O . GLN A 1 185 ? -10.478 -5.213 36.989 1.00 82.19 185 GLN A O 1
ATOM 1421 N N . GLN A 1 186 ? -9.779 -4.347 35.033 1.00 81.88 186 GLN A N 1
ATOM 1422 C CA . GLN A 1 186 ? -8.546 -3.766 35.566 1.00 81.88 186 GLN A CA 1
ATOM 1423 C C . GLN A 1 186 ? -8.808 -2.518 36.420 1.00 81.88 186 GLN A C 1
ATOM 1425 O O . GLN A 1 186 ? -8.175 -2.349 37.463 1.00 81.88 186 GLN A O 1
ATOM 1430 N N . THR A 1 187 ? -9.764 -1.676 36.022 1.00 73.81 187 THR A N 1
ATOM 1431 C CA . THR A 1 187 ? -9.986 -0.356 36.639 1.00 73.81 187 THR A CA 1
ATOM 1432 C C . THR A 1 187 ? -11.018 -0.381 37.785 1.00 73.81 187 THR A C 1
ATOM 1434 O O . THR A 1 187 ? -11.236 0.630 38.438 1.00 73.81 187 THR A O 1
ATOM 1437 N N . LYS A 1 188 ? -11.636 -1.527 38.117 1.00 65.25 188 LYS A N 1
ATOM 1438 C CA . LYS A 1 188 ? -12.656 -1.672 39.191 1.00 65.25 188 LYS A CA 1
ATOM 1439 C C . LYS A 1 188 ? -13.857 -0.704 39.095 1.00 65.25 188 LYS A C 1
ATOM 1441 O O . LYS A 1 188 ? -14.596 -0.556 40.068 1.00 65.25 188 LYS A O 1
ATOM 1446 N N . HIS A 1 189 ? -14.093 -0.076 37.945 1.00 61.75 189 HIS A N 1
ATOM 1447 C CA . HIS A 1 189 ? -15.283 0.741 37.705 1.00 61.75 189 HIS A CA 1
ATOM 1448 C C . HIS A 1 189 ? -16.442 -0.158 37.244 1.00 61.75 189 HIS A C 1
ATOM 1450 O O . HIS A 1 189 ? -16.344 -0.834 36.226 1.00 61.75 189 HIS A O 1
ATOM 1456 N N . GLN A 1 190 ? -17.546 -0.177 38.001 1.00 55.72 190 GLN A N 1
ATOM 1457 C CA . GLN A 1 190 ? -18.761 -0.959 37.711 1.00 55.72 190 GLN A CA 1
ATOM 1458 C C . GLN A 1 190 ? -19.793 -0.151 36.901 1.00 55.72 190 GLN A C 1
ATOM 1460 O O . GLN A 1 190 ? -20.959 -0.058 37.285 1.00 55.72 190 GLN A O 1
ATOM 1465 N N . ALA A 1 191 ? -19.386 0.464 35.792 1.00 60.72 191 ALA A N 1
ATOM 1466 C CA . ALA A 1 191 ? -20.346 1.056 34.862 1.00 60.72 191 ALA A CA 1
ATOM 1467 C C . ALA A 1 191 ? -20.793 -0.015 33.858 1.00 60.72 191 ALA A C 1
ATOM 1469 O O . ALA A 1 191 ? -19.967 -0.609 33.168 1.00 60.72 191 ALA A O 1
ATOM 1470 N N . LYS A 1 192 ? -22.099 -0.292 33.793 1.00 60.19 192 LYS A N 1
ATOM 1471 C CA . LYS A 1 192 ? -22.665 -1.205 32.796 1.00 60.19 192 LYS A CA 1
ATOM 1472 C C . LYS A 1 192 ? -22.681 -0.491 31.444 1.00 60.19 192 LYS A C 1
ATOM 1474 O O . LYS A 1 192 ? -23.307 0.556 31.326 1.00 60.19 192 LYS A O 1
ATOM 1479 N N . VAL A 1 193 ? -21.985 -1.047 30.457 1.00 63.72 193 VAL A N 1
ATOM 1480 C CA . VAL A 1 193 ? -21.885 -0.480 29.107 1.00 63.72 193 VAL A CA 1
ATOM 1481 C C . VAL A 1 193 ? -22.689 -1.367 28.161 1.00 63.72 193 VAL A C 1
ATOM 1483 O O . VAL A 1 193 ? -22.234 -2.450 27.799 1.00 63.72 193 VAL A O 1
ATOM 1486 N N . ASP A 1 194 ? -23.900 -0.929 27.808 1.00 66.25 194 ASP A N 1
ATOM 1487 C CA . ASP A 1 194 ? -24.796 -1.674 26.912 1.00 66.25 194 ASP A CA 1
ATOM 1488 C C . ASP A 1 194 ? -24.847 -1.045 25.501 1.00 66.25 194 ASP A C 1
ATOM 1490 O O . ASP A 1 194 ? -24.937 -1.779 24.516 1.00 66.25 194 ASP A O 1
ATOM 1494 N N . ASN A 1 195 ? -24.735 0.289 25.383 1.00 71.25 195 ASN A N 1
ATOM 1495 C CA . ASN A 1 195 ? -24.856 1.022 24.114 1.00 71.25 195 ASN A CA 1
ATOM 1496 C C . ASN A 1 195 ? -23.607 1.852 23.744 1.00 71.25 195 ASN A C 1
ATOM 1498 O O . ASN A 1 195 ? -22.744 2.130 24.574 1.00 71.25 195 ASN A O 1
ATOM 1502 N N . VAL A 1 196 ? -23.533 2.310 22.483 1.00 67.81 196 VAL A N 1
ATOM 1503 C CA . VAL A 1 196 ? -22.431 3.160 21.971 1.00 67.81 196 VAL A CA 1
ATOM 1504 C C . VAL A 1 196 ? -22.306 4.479 22.736 1.00 67.81 196 VAL A C 1
ATOM 1506 O O . VAL A 1 196 ? -21.198 4.916 23.035 1.00 67.81 196 VAL A O 1
ATOM 1509 N N . GLU A 1 197 ? -23.431 5.080 23.117 1.00 73.00 197 GLU A N 1
ATOM 1510 C CA . GLU A 1 197 ? -23.443 6.292 23.945 1.00 73.00 197 GLU A CA 1
ATOM 1511 C C . GLU A 1 197 ? -22.858 6.040 25.343 1.00 73.00 197 GLU A C 1
ATOM 1513 O O . GLU A 1 197 ? -22.188 6.910 25.899 1.00 73.00 197 GLU A O 1
ATOM 1518 N N . ASP A 1 198 ? -23.051 4.839 25.897 1.00 68.12 198 ASP A N 1
ATOM 1519 C CA . ASP A 1 198 ? -22.486 4.464 27.195 1.00 68.12 198 ASP A CA 1
ATOM 1520 C C . ASP A 1 198 ? -20.974 4.222 27.095 1.00 68.12 198 ASP A C 1
ATOM 1522 O O . ASP A 1 198 ? -20.244 4.560 28.025 1.00 68.12 198 ASP A O 1
ATOM 1526 N N . MET A 1 199 ? -20.490 3.695 25.959 1.00 70.25 199 MET A N 1
ATOM 1527 C CA . MET A 1 199 ? -19.050 3.574 25.689 1.00 70.25 199 MET A CA 1
ATOM 1528 C C . MET A 1 199 ? -18.375 4.945 25.692 1.00 70.25 199 MET A C 1
ATOM 1530 O O . MET A 1 199 ? -17.329 5.109 26.314 1.00 70.25 199 MET A O 1
ATOM 1534 N N . GLN A 1 200 ? -18.983 5.935 25.033 1.00 69.00 200 GLN A N 1
ATOM 1535 C CA . GLN A 1 200 ? -18.436 7.289 24.986 1.00 69.00 200 GLN A CA 1
ATOM 1536 C C . GLN A 1 200 ? -18.425 7.940 26.375 1.00 69.00 200 GLN A C 1
ATOM 1538 O O . GLN A 1 200 ? -17.386 8.413 26.822 1.00 69.00 200 GLN A O 1
ATOM 1543 N N . ARG A 1 201 ? -19.544 7.875 27.108 1.00 70.50 201 ARG A N 1
ATOM 1544 C CA . ARG A 1 201 ? -19.636 8.424 28.474 1.00 70.50 201 ARG A CA 1
ATOM 1545 C C . ARG A 1 201 ? -18.644 7.795 29.449 1.00 70.50 201 ARG A C 1
ATOM 1547 O O . ARG A 1 201 ? -18.237 8.459 30.394 1.00 70.50 201 ARG A O 1
ATOM 1554 N N . PHE A 1 202 ? -18.295 6.526 29.250 1.00 65.25 202 PHE A N 1
ATOM 1555 C CA . PHE A 1 202 ? -17.287 5.846 30.058 1.00 65.25 202 PHE A CA 1
ATOM 1556 C C . PHE A 1 202 ? -15.865 6.339 29.764 1.00 65.25 202 PHE A C 1
ATOM 1558 O O . PHE A 1 202 ? -15.052 6.381 30.677 1.00 65.25 202 PHE A O 1
ATOM 1565 N N . LEU A 1 203 ? -15.560 6.701 28.514 1.00 65.81 203 LEU A N 1
ATOM 1566 C CA . LEU A 1 203 ? -14.250 7.243 28.131 1.00 65.81 203 LEU A CA 1
ATOM 1567 C C . LEU A 1 203 ? -14.055 8.698 28.581 1.00 65.81 203 LEU A C 1
ATOM 1569 O O . LEU A 1 203 ? -12.920 9.109 28.804 1.00 65.81 203 LEU A O 1
ATOM 1573 N N . ASP A 1 204 ? -15.147 9.454 28.706 1.00 64.81 204 ASP A N 1
ATOM 1574 C CA . ASP A 1 204 ? -15.129 10.859 29.126 1.00 64.81 204 ASP A CA 1
ATOM 1575 C C . ASP A 1 204 ? -15.029 11.049 30.663 1.00 64.81 204 ASP A C 1
ATOM 1577 O O . ASP A 1 204 ? -14.823 12.177 31.116 1.00 64.81 204 ASP A O 1
ATOM 1581 N N . GLN A 1 205 ? -15.200 9.986 31.468 1.00 51.53 205 GLN A N 1
ATOM 1582 C CA . GLN A 1 205 ? -15.096 9.996 32.945 1.00 51.53 205 GLN A CA 1
ATOM 1583 C C . GLN A 1 205 ? -13.703 9.610 33.446 1.00 51.53 205 GLN A C 1
ATOM 1585 O O . GLN A 1 205 ? -13.262 10.237 34.438 1.00 51.53 205 GLN A O 1
#

InterPro domains:
  IPR001619 Sec1-like protein [PF00995] (47-204)
  IPR001619 Sec1-like protein [PTHR11679] (50-203)
  IPR027482 Sec1-like, domain 2 [G3DSA:3.40.50.1910] (51-114)
  IPR036045 Sec1-like superfamily [SSF56815] (12-204)
  IPR043127 Sec1-like, domain 3a [G3DSA:3.90.830.10] (115-202)